Protein AF-A0A7S1XI25-F1 (afdb_monomer_lite)

Sequence (229 aa):
DGMVFTTNTRWSEVSSVEEVWALLEHAASARSRASTSMNERSSRSHLVLSVRVELAHRASGARSCGRLNLVDLAGSERVARSNASGERLKEAQHINKSLAALADVFAALLAKNAHVPYRNSKLTYLLQDSLGGDSKTLMIVNVSPSEADAAESVSSLMFASRVARVELGRASKRGGGAADTATAVELARTSRTLKEQAEELGVVKERLLKSERAAKAQREELDAALARA

Foldseek 3Di:
DPADDDPPDDDDDDDDPVVVVVVVVVVVVVVVVVDDPDDPCLLQDKDKDKDKDWDADPPPRDIDIDIDIDIDAHHQDDLVPPPDDDPRSVSRVLSNQVVVLVLQQLVCQLVVPPDRPLVSDPNSSNCVCCRQNLHDDDDDFDADPDPVRVVVRVVRVVSVVSNVSGDNDDRDPPDDDPVCPVVVVVVVVVVVVVVVVVVVVVVVVVVVVVVVVVVVVVVVVVVVVVVVD

Secondary structure (DSSP, 8-state):
------TTPPP---SSHHHHHHHHHHHHHHHHHT--SS---GGG--EEEEEEEEEE-TTT--EEEEEEEEEEPPP---GGGTT--THHHHHHHHHHHHHHHHHHHHHHHHTT-S---GGGSHHHHHTHHHHHSS-----------SGGGHHHHHHHHHHHHHHTT----PPP----STTHHHHHHHHHHHHHHHHHHHHHHHHHHHHHHHHHHHHHHHHHHHHHHHTT-

Radius of gyration: 23.01 Å; chains: 1; bounding box: 54×72×54 Å

Structure (mmCIF, N/CA/C/O backbone):
data_AF-A0A7S1XI25-F1
#
_entry.id   AF-A0A7S1XI25-F1
#
loop_
_atom_site.group_PDB
_atom_site.id
_atom_site.type_symbol
_atom_site.label_atom_id
_atom_site.label_alt_id
_atom_site.label_comp_id
_atom_site.label_asym_id
_atom_site.label_entity_id
_atom_site.label_seq_id
_atom_site.pdbx_PDB_ins_code
_atom_site.Cartn_x
_atom_site.Cartn_y
_atom_site.Cartn_z
_atom_site.occupancy
_atom_site.B_iso_or_equiv
_atom_site.auth_seq_id
_atom_site.auth_comp_id
_atom_site.auth_asym_id
_atom_site.auth_atom_id
_atom_site.pdbx_PDB_model_num
ATOM 1 N N . ASP A 1 1 ? -4.782 -10.668 16.985 1.00 50.69 1 ASP A N 1
ATOM 2 C CA . ASP A 1 1 ? -5.586 -9.808 16.083 1.00 50.69 1 ASP A CA 1
ATOM 3 C C . ASP A 1 1 ? -5.439 -10.194 14.603 1.00 50.69 1 ASP A C 1
ATOM 5 O O . ASP A 1 1 ? -6.256 -9.739 13.812 1.00 50.69 1 ASP A O 1
ATOM 9 N N . GLY A 1 2 ? -4.477 -11.057 14.238 1.00 54.97 2 GLY A N 1
ATOM 10 C CA . GLY A 1 2 ? -4.308 -11.561 12.868 1.00 54.97 2 GLY A CA 1
ATOM 11 C C . GLY A 1 2 ? -3.570 -10.591 11.945 1.00 54.97 2 GLY A C 1
ATOM 12 O O . GLY A 1 2 ? -3.471 -10.867 10.758 1.00 54.97 2 GLY A O 1
ATOM 13 N N . MET A 1 3 ? -3.065 -9.476 12.486 1.00 65.62 3 MET A N 1
ATOM 14 C CA . MET A 1 3 ? -2.353 -8.473 11.704 1.00 65.62 3 MET A CA 1
ATOM 15 C C . MET A 1 3 ? -0.919 -8.915 11.408 1.00 65.62 3 MET A C 1
ATOM 17 O O . MET A 1 3 ? -0.236 -9.470 12.272 1.00 65.62 3 MET A O 1
ATOM 21 N N . VAL A 1 4 ? -0.448 -8.642 10.194 1.00 69.38 4 VAL A N 1
ATOM 22 C CA . VAL A 1 4 ? 0.937 -8.898 9.799 1.00 69.38 4 VAL A CA 1
ATOM 23 C C . VAL A 1 4 ? 1.860 -7.871 10.449 1.00 69.38 4 VAL A C 1
ATOM 25 O O . VAL A 1 4 ? 1.716 -6.663 10.255 1.00 69.38 4 VAL A O 1
ATOM 28 N N . PHE A 1 5 ? 2.857 -8.371 11.177 1.00 68.62 5 PHE A N 1
ATOM 29 C CA . PHE A 1 5 ? 3.965 -7.587 11.709 1.00 68.62 5 PHE A CA 1
ATOM 30 C C . PHE A 1 5 ? 5.269 -8.040 11.056 1.00 68.62 5 PHE A C 1
ATOM 32 O O . PHE A 1 5 ? 5.507 -9.235 10.868 1.00 68.62 5 PHE A O 1
ATOM 39 N N . THR A 1 6 ? 6.137 -7.087 10.732 1.00 66.06 6 THR A N 1
ATOM 40 C CA . THR A 1 6 ? 7.531 -7.376 10.391 1.00 66.06 6 THR A CA 1
ATOM 41 C C . THR A 1 6 ? 8.385 -7.338 11.650 1.00 66.06 6 THR A C 1
ATOM 43 O O . THR A 1 6 ? 8.191 -6.496 12.528 1.00 66.06 6 THR A O 1
ATOM 46 N N . THR A 1 7 ? 9.345 -8.254 11.751 1.00 65.44 7 THR A N 1
ATOM 47 C CA . THR A 1 7 ? 10.338 -8.224 12.826 1.00 65.44 7 THR A CA 1
ATOM 48 C C . THR A 1 7 ? 11.132 -6.916 12.759 1.00 65.44 7 THR A C 1
ATOM 50 O O . THR A 1 7 ? 11.436 -6.422 11.673 1.00 65.44 7 THR A O 1
ATOM 53 N N . ASN A 1 8 ? 11.452 -6.347 13.924 1.00 66.50 8 ASN A N 1
ATOM 54 C CA . ASN A 1 8 ? 12.186 -5.083 14.090 1.00 66.50 8 ASN A CA 1
ATOM 55 C C . ASN A 1 8 ? 11.428 -3.794 13.710 1.00 66.50 8 ASN A C 1
ATOM 57 O O . ASN A 1 8 ? 12.046 -2.732 13.630 1.00 66.50 8 ASN A O 1
ATOM 61 N N . THR A 1 9 ? 10.104 -3.836 13.520 1.00 74.25 9 THR A N 1
ATOM 62 C CA . THR A 1 9 ? 9.300 -2.603 13.462 1.00 74.25 9 THR A CA 1
ATOM 63 C C . THR A 1 9 ? 9.225 -1.967 14.847 1.00 74.25 9 THR A C 1
ATOM 65 O O . THR A 1 9 ? 8.762 -2.593 15.800 1.00 74.25 9 THR A O 1
ATOM 68 N N . ARG A 1 10 ? 9.652 -0.707 14.959 1.00 78.81 10 ARG A N 1
ATOM 69 C CA . ARG A 1 10 ? 9.505 0.084 16.183 1.00 78.81 10 ARG A CA 1
ATOM 70 C C . ARG A 1 10 ? 8.123 0.732 16.205 1.00 78.81 10 ARG A C 1
ATOM 72 O O . ARG A 1 10 ? 7.791 1.487 15.298 1.00 78.81 10 ARG A O 1
ATOM 79 N N . TRP A 1 11 ? 7.353 0.449 17.248 1.00 85.56 11 TRP A N 1
ATOM 80 C CA . TRP A 1 11 ? 6.116 1.162 17.555 1.00 85.56 11 TRP A CA 1
ATOM 81 C C . TRP A 1 11 ? 6.402 2.187 18.647 1.00 85.56 11 TRP A C 1
ATOM 83 O O . TRP A 1 11 ? 7.067 1.867 19.632 1.00 85.56 11 TRP A O 1
ATOM 93 N N . SER A 1 12 ? 5.915 3.406 18.449 1.00 88.62 12 SER A N 1
ATOM 94 C CA . SER A 1 12 ? 5.976 4.478 19.438 1.00 88.62 12 SER A CA 1
ATOM 95 C C . SER A 1 12 ? 4.548 4.860 19.790 1.00 88.62 12 SER A C 1
ATOM 97 O O . SER A 1 12 ? 3.748 5.128 18.894 1.00 88.62 12 SER A O 1
ATOM 99 N N . GLU A 1 13 ? 4.230 4.846 21.080 1.00 91.69 13 GLU A N 1
ATOM 100 C CA . GLU A 1 13 ? 2.993 5.445 21.566 1.00 91.69 13 GLU A CA 1
ATOM 101 C C . GLU A 1 13 ? 3.094 6.963 21.413 1.00 91.69 13 GLU A C 1
ATOM 103 O O . GLU A 1 13 ? 4.166 7.538 21.614 1.00 91.69 13 GLU A O 1
ATOM 108 N N . VAL A 1 14 ? 1.995 7.581 20.992 1.00 90.00 14 VAL A N 1
ATOM 109 C CA . VAL A 1 14 ? 1.899 9.022 20.773 1.00 90.00 14 VAL A CA 1
ATOM 110 C C . VAL A 1 14 ? 0.621 9.541 21.407 1.00 90.00 14 VAL A C 1
ATOM 112 O O . VAL A 1 14 ? -0.425 8.894 21.338 1.00 90.00 14 VAL A O 1
ATOM 115 N N . SER A 1 15 ? 0.714 10.710 22.021 1.00 89.44 15 SER A N 1
ATOM 116 C CA . SER A 1 15 ? -0.363 11.357 22.767 1.00 89.44 15 SER A CA 1
ATOM 117 C C . SER A 1 15 ? -0.835 12.671 22.138 1.00 89.44 15 SER A C 1
ATOM 119 O O . SER A 1 15 ? -1.886 13.187 22.520 1.00 89.44 15 SER A O 1
ATOM 121 N N . SER A 1 16 ? -0.113 13.186 21.137 1.00 88.81 16 SER A N 1
ATOM 122 C CA . SER A 1 16 ? -0.459 14.423 20.435 1.00 88.81 16 SER A CA 1
ATOM 123 C C . SER A 1 16 ? -0.124 14.380 18.937 1.00 88.81 16 SER A C 1
ATOM 125 O O . SER A 1 16 ? 0.607 13.508 18.457 1.00 88.81 16 SER A O 1
ATOM 127 N N . VAL A 1 17 ? -0.673 15.335 18.178 1.00 85.75 17 VAL A N 1
ATOM 128 C CA . VAL A 1 17 ? -0.403 15.475 16.735 1.00 85.75 17 VAL A CA 1
ATOM 129 C C . VAL A 1 17 ? 1.051 15.881 16.491 1.00 85.75 17 VAL A C 1
ATOM 131 O O . VAL A 1 17 ? 1.667 15.438 15.524 1.00 85.75 17 VAL A O 1
ATOM 134 N N . GLU A 1 18 ? 1.624 16.673 17.389 1.00 90.81 18 GLU A N 1
ATOM 135 C CA . GLU A 1 18 ? 3.009 17.134 17.336 1.00 90.81 18 GLU A CA 1
ATOM 136 C C . GLU A 1 18 ? 3.987 15.961 17.466 1.00 90.81 18 GLU A C 1
ATOM 138 O O . GLU A 1 18 ? 4.970 15.904 16.732 1.00 90.81 18 GLU A O 1
ATOM 143 N N . GLU A 1 19 ? 3.698 14.981 18.329 1.00 88.69 19 GLU A N 1
ATOM 144 C CA . GLU A 1 19 ? 4.509 13.762 18.448 1.00 88.69 19 GLU A CA 1
ATOM 145 C C . GLU A 1 19 ? 4.452 12.908 17.174 1.00 88.69 19 GLU A C 1
ATOM 147 O O . GLU A 1 19 ? 5.478 12.394 16.720 1.00 88.69 19 GLU A O 1
ATOM 152 N N . VAL A 1 20 ? 3.275 12.805 16.541 1.00 85.75 20 VAL A N 1
ATOM 153 C CA . VAL A 1 20 ? 3.135 12.158 15.224 1.00 85.75 20 VAL A CA 1
ATOM 154 C C . VAL A 1 20 ? 3.979 12.888 14.179 1.00 85.75 20 VAL A C 1
ATOM 156 O O . VAL A 1 20 ? 4.689 12.245 13.402 1.00 85.75 20 VAL A O 1
ATOM 159 N N . TRP A 1 21 ? 3.930 14.221 14.168 1.00 86.62 21 TRP A N 1
ATOM 160 C CA . TRP A 1 21 ? 4.677 15.041 13.219 1.00 86.62 21 TRP A CA 1
ATOM 161 C C . TRP A 1 21 ? 6.192 14.930 13.422 1.00 86.62 21 TRP A C 1
ATOM 163 O O . TRP A 1 21 ? 6.934 14.739 12.460 1.00 86.62 21 TRP A O 1
ATOM 173 N N . ALA A 1 22 ? 6.654 14.919 14.671 1.00 87.12 22 ALA A N 1
ATOM 174 C CA . ALA A 1 22 ? 8.059 14.715 15.004 1.00 87.12 22 ALA A CA 1
ATOM 175 C C . ALA A 1 22 ? 8.568 13.334 14.548 1.00 87.12 22 ALA A C 1
ATOM 177 O O . ALA A 1 22 ? 9.678 13.219 14.024 1.00 87.12 22 ALA A O 1
ATOM 178 N N . LEU A 1 23 ? 7.757 12.277 14.692 1.00 85.12 23 LEU A N 1
ATOM 179 C CA . LEU A 1 23 ? 8.101 10.943 14.184 1.00 85.12 23 LEU A CA 1
ATOM 180 C C . LEU A 1 23 ? 8.154 10.904 12.653 1.00 85.12 23 LEU A C 1
ATOM 182 O O . LEU A 1 23 ? 9.050 10.271 12.090 1.00 85.12 23 LEU A O 1
ATOM 186 N N . LEU A 1 24 ? 7.227 11.591 11.981 1.00 82.69 24 LEU A N 1
ATOM 187 C CA . LEU A 1 24 ? 7.216 11.743 10.526 1.00 82.69 24 LEU A CA 1
ATOM 188 C C . LEU A 1 24 ? 8.468 12.465 10.018 1.00 82.69 24 LEU A C 1
ATOM 190 O O . LEU A 1 24 ? 9.128 11.973 9.103 1.00 82.69 24 LEU A O 1
ATOM 194 N N . GLU A 1 25 ? 8.830 13.590 10.631 1.00 83.31 25 GLU A N 1
ATOM 195 C CA . GLU A 1 25 ? 10.038 14.347 10.290 1.00 83.31 25 GLU A CA 1
ATOM 196 C C . GLU A 1 25 ? 11.306 13.537 10.561 1.00 83.31 25 GLU A C 1
ATOM 198 O O . GLU A 1 25 ? 12.221 13.513 9.734 1.00 83.31 25 GLU A O 1
ATOM 203 N N . HIS A 1 26 ? 11.352 12.800 11.674 1.00 82.38 26 HIS A N 1
ATOM 204 C CA . HIS A 1 26 ? 12.457 11.895 11.967 1.00 82.38 26 HIS A CA 1
ATOM 205 C C . HIS A 1 26 ? 12.580 10.792 10.907 1.00 82.38 26 HIS A C 1
ATOM 207 O O . HIS A 1 26 ? 13.682 10.526 10.422 1.00 82.38 26 HIS A O 1
ATOM 213 N N . ALA A 1 27 ? 11.464 10.177 10.501 1.00 76.56 27 ALA A N 1
ATOM 214 C CA . ALA A 1 27 ? 11.439 9.163 9.448 1.00 76.56 27 ALA A CA 1
ATOM 215 C C . ALA A 1 27 ? 11.880 9.736 8.090 1.00 76.56 27 ALA A C 1
ATOM 217 O O . ALA A 1 27 ? 12.682 9.116 7.386 1.00 76.56 27 ALA A O 1
ATOM 218 N N . ALA A 1 28 ? 11.425 10.943 7.743 1.00 74.06 28 ALA A N 1
ATOM 219 C CA . ALA A 1 28 ? 11.837 11.648 6.533 1.00 74.06 28 ALA A CA 1
ATOM 220 C C . ALA A 1 28 ? 13.336 12.003 6.555 1.00 74.06 28 ALA A C 1
ATOM 222 O O . ALA A 1 28 ? 14.045 11.791 5.569 1.00 74.06 28 ALA A O 1
ATOM 223 N N . SER A 1 29 ? 13.854 12.469 7.695 1.00 73.75 29 SER A N 1
ATOM 224 C CA . SER A 1 29 ? 15.278 12.772 7.876 1.00 73.75 29 SER A CA 1
ATOM 225 C C . SER A 1 29 ? 16.144 11.512 7.813 1.00 73.75 29 SER A C 1
ATOM 227 O O . SER A 1 29 ? 17.187 11.515 7.162 1.00 73.75 29 SER A O 1
ATOM 229 N N . ALA A 1 30 ? 15.704 10.403 8.411 1.00 70.62 30 ALA A N 1
ATOM 230 C CA . ALA A 1 30 ? 16.385 9.114 8.308 1.00 70.62 30 ALA A CA 1
ATOM 231 C C . ALA A 1 30 ? 16.427 8.608 6.854 1.00 70.62 30 ALA A C 1
ATOM 233 O O . ALA A 1 30 ? 17.477 8.145 6.400 1.00 70.62 30 ALA A O 1
ATOM 234 N N . ARG A 1 31 ? 15.331 8.784 6.096 1.00 67.81 31 ARG A N 1
ATOM 235 C CA . ARG A 1 31 ? 15.290 8.531 4.643 1.00 67.81 31 ARG A CA 1
ATOM 236 C C . ARG A 1 31 ? 16.314 9.400 3.898 1.00 67.81 31 ARG A C 1
ATOM 238 O O . ARG A 1 31 ? 16.995 8.889 3.014 1.00 67.81 31 ARG A O 1
ATOM 245 N N . SER A 1 32 ? 16.478 10.668 4.292 1.00 56.53 32 SER A N 1
ATOM 246 C CA . SER A 1 32 ? 17.429 11.621 3.690 1.00 56.53 32 SER A CA 1
ATOM 247 C C . SER A 1 32 ? 18.900 11.413 4.097 1.00 56.53 32 SER A C 1
ATOM 249 O O . SER A 1 32 ? 19.795 11.684 3.303 1.00 56.53 32 SER A O 1
ATOM 251 N N . ARG A 1 33 ? 19.210 10.940 5.310 1.00 52.34 33 ARG A N 1
ATOM 252 C CA . ARG A 1 33 ? 20.603 10.710 5.757 1.00 52.34 33 ARG A CA 1
ATOM 253 C C . ARG A 1 33 ? 21.212 9.440 5.168 1.00 52.34 33 ARG A C 1
ATOM 255 O O . ARG A 1 33 ? 22.421 9.378 4.971 1.00 52.34 33 ARG A O 1
ATOM 262 N N . ALA A 1 34 ? 20.384 8.451 4.834 1.00 50.84 34 ALA A N 1
ATOM 263 C CA . ALA A 1 34 ? 20.806 7.272 4.075 1.00 50.84 34 ALA A CA 1
ATOM 264 C C . ALA A 1 34 ? 21.117 7.579 2.589 1.00 50.84 34 ALA A C 1
ATOM 266 O O . ALA A 1 34 ? 21.605 6.704 1.865 1.00 50.84 34 ALA A O 1
ATOM 267 N N . SER A 1 35 ? 20.832 8.801 2.122 1.00 47.84 35 SER A N 1
ATOM 268 C CA . SER A 1 35 ? 21.229 9.313 0.810 1.00 47.84 35 SER A CA 1
ATOM 269 C C . SER A 1 35 ? 22.392 10.296 0.955 1.00 47.84 35 SER A C 1
ATOM 271 O O . SER A 1 35 ? 22.192 11.503 1.032 1.00 47.84 35 SER A O 1
ATOM 273 N N . THR A 1 36 ? 23.627 9.798 1.003 1.00 37.12 36 THR A N 1
ATOM 274 C CA . THR A 1 36 ? 24.819 10.641 0.839 1.00 37.12 36 THR A CA 1
ATOM 275 C C . THR A 1 36 ? 25.199 10.756 -0.640 1.00 37.12 36 THR A C 1
ATOM 277 O O . THR A 1 36 ? 25.189 9.767 -1.367 1.00 37.12 36 THR A O 1
ATOM 280 N N . SER A 1 37 ? 25.514 11.992 -1.051 1.00 38.34 37 SER A N 1
ATOM 281 C CA . SER A 1 37 ? 26.120 12.443 -2.317 1.00 38.34 37 SER A CA 1
ATOM 282 C C . SER A 1 37 ? 25.568 11.839 -3.628 1.00 38.34 37 SER A C 1
ATOM 284 O O . SER A 1 37 ? 25.906 10.728 -4.028 1.00 38.34 37 SER A O 1
ATOM 286 N N . MET A 1 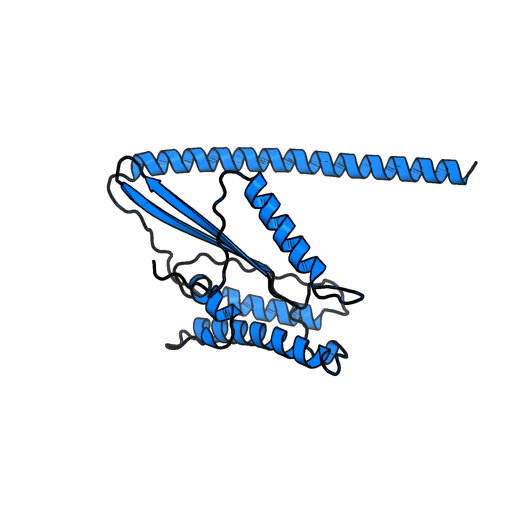38 ? 24.778 12.646 -4.353 1.00 38.09 38 MET A N 1
ATOM 287 C CA . MET A 1 38 ? 24.421 12.500 -5.782 1.00 38.09 38 MET A CA 1
ATOM 288 C C . MET A 1 38 ? 23.375 11.456 -6.240 1.00 38.09 38 MET A C 1
ATOM 290 O O . MET A 1 38 ? 23.237 11.274 -7.447 1.00 38.09 38 MET A O 1
ATOM 294 N N . ASN A 1 39 ? 22.571 10.815 -5.382 1.00 45.38 39 ASN A N 1
ATOM 295 C CA . ASN A 1 39 ? 21.532 9.888 -5.873 1.00 45.38 39 ASN A CA 1
ATOM 296 C C . ASN A 1 39 ? 20.102 10.289 -5.483 1.00 45.38 39 ASN A C 1
ATOM 298 O O . ASN A 1 39 ? 19.739 10.325 -4.309 1.00 45.38 39 ASN A O 1
ATOM 302 N N . GLU A 1 40 ? 19.282 10.473 -6.515 1.00 53.56 40 GLU A N 1
ATOM 303 C CA . GLU A 1 40 ? 17.818 10.426 -6.549 1.00 53.56 40 GLU A CA 1
ATOM 304 C C . GLU A 1 40 ? 17.327 9.056 -6.026 1.00 53.56 40 GLU A C 1
ATOM 306 O O . GLU A 1 40 ? 17.031 8.134 -6.782 1.00 53.56 40 GLU A O 1
ATOM 311 N N . ARG A 1 41 ? 17.382 8.859 -4.699 1.00 53.69 41 ARG A N 1
ATOM 312 C CA . ARG A 1 41 ? 17.057 7.590 -4.014 1.00 53.69 41 ARG A CA 1
ATOM 313 C C . ARG A 1 41 ? 15.618 7.541 -3.490 1.00 53.69 41 ARG A C 1
ATOM 315 O O . ARG A 1 41 ? 15.144 6.473 -3.104 1.00 53.69 41 ARG A O 1
ATOM 322 N N . SER A 1 42 ? 14.898 8.666 -3.500 1.00 56.09 42 SER A N 1
ATOM 323 C CA . SER A 1 42 ? 13.461 8.703 -3.189 1.00 56.09 42 SER A CA 1
ATOM 324 C C . SER A 1 42 ? 12.663 7.798 -4.130 1.00 56.09 42 SER A C 1
ATOM 326 O O . SER A 1 42 ? 11.778 7.096 -3.653 1.00 56.09 42 SER A O 1
ATOM 328 N N . SER A 1 43 ? 13.064 7.707 -5.404 1.00 62.25 43 SER A N 1
ATOM 329 C CA . SER A 1 43 ? 12.522 6.775 -6.404 1.00 62.25 43 SER A CA 1
ATOM 330 C C . SER A 1 43 ? 12.951 5.318 -6.198 1.00 62.25 43 SER A C 1
ATOM 332 O O . SER A 1 43 ? 12.502 4.441 -6.924 1.00 62.25 43 SER A O 1
ATOM 334 N N . ARG A 1 44 ? 13.810 5.020 -5.213 1.00 69.44 44 ARG A N 1
ATOM 335 C CA . ARG A 1 44 ? 14.493 3.721 -5.072 1.00 69.44 44 ARG A CA 1
ATOM 336 C C . ARG A 1 44 ? 14.254 2.998 -3.751 1.00 69.44 44 ARG A C 1
ATOM 338 O O . ARG A 1 44 ? 14.891 1.987 -3.465 1.00 69.44 44 ARG A O 1
ATOM 345 N N . SER A 1 45 ? 13.339 3.486 -2.923 1.00 77.00 45 SER A N 1
ATOM 346 C CA . SER A 1 45 ? 12.892 2.769 -1.727 1.00 77.00 45 SER A CA 1
ATOM 347 C C . SER A 1 45 ? 11.411 3.008 -1.474 1.00 77.00 45 SER A C 1
ATOM 349 O O . SER A 1 45 ? 10.904 4.094 -1.740 1.00 77.00 45 SER A O 1
ATOM 351 N N . HIS A 1 46 ? 10.731 1.982 -0.958 1.00 84.56 46 HIS A N 1
ATOM 352 C CA . H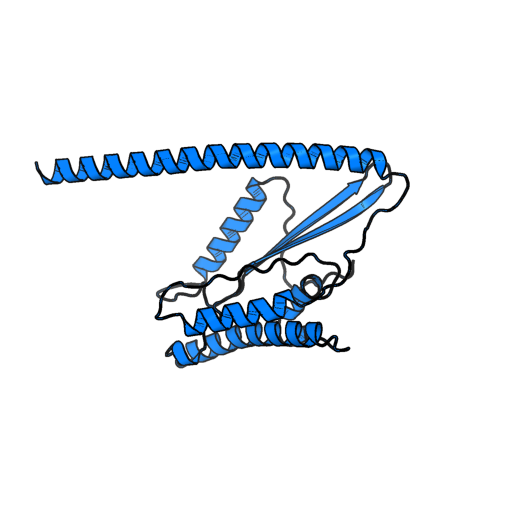IS A 1 46 ? 9.350 2.094 -0.489 1.00 84.56 46 HIS A CA 1
ATOM 353 C C . HIS A 1 46 ? 9.349 2.582 0.955 1.00 84.56 46 HIS A C 1
ATOM 355 O O . HIS A 1 46 ? 10.133 2.089 1.770 1.00 84.56 46 HIS A O 1
ATOM 361 N N . LEU A 1 47 ? 8.441 3.490 1.287 1.00 83.88 47 LEU A N 1
ATOM 362 C CA . LEU A 1 47 ? 8.185 3.929 2.652 1.00 83.88 47 LEU A CA 1
ATOM 363 C C . LEU A 1 47 ? 6.803 3.438 3.081 1.00 83.88 47 LEU A C 1
ATOM 365 O O . LEU A 1 47 ? 5.813 3.654 2.388 1.00 83.88 47 LEU A O 1
ATOM 369 N N . VAL A 1 48 ? 6.740 2.792 4.244 1.00 86.19 48 VAL A N 1
ATOM 370 C CA . VAL A 1 48 ? 5.482 2.389 4.877 1.00 86.19 48 VAL A CA 1
ATOM 371 C C . VAL A 1 48 ? 5.417 3.024 6.255 1.00 86.19 48 VAL A C 1
ATOM 373 O O . VAL A 1 48 ? 6.233 2.718 7.122 1.00 86.19 48 VAL A O 1
ATOM 376 N N . LEU A 1 49 ? 4.435 3.897 6.448 1.00 84.69 49 LEU A N 1
ATOM 377 C CA . LEU A 1 49 ? 4.064 4.442 7.744 1.00 84.69 49 LEU A CA 1
ATOM 378 C C . LEU A 1 49 ? 2.761 3.786 8.197 1.00 84.69 49 LEU A C 1
ATOM 380 O O . LEU A 1 49 ? 1.775 3.784 7.462 1.00 84.69 49 LEU A O 1
ATOM 384 N N . SER A 1 50 ? 2.739 3.275 9.423 1.00 87.31 50 SER A N 1
ATOM 385 C CA . SER A 1 50 ? 1.545 2.677 10.014 1.00 87.31 50 SER A CA 1
ATOM 386 C C . SER A 1 50 ? 1.132 3.440 11.265 1.00 87.31 50 SER A C 1
ATOM 388 O O . SER A 1 50 ? 1.922 3.586 12.192 1.00 87.31 50 SER A O 1
ATOM 390 N N . VAL A 1 51 ? -0.126 3.871 11.308 1.00 86.56 51 VAL A N 1
ATOM 391 C CA . VAL A 1 51 ? -0.761 4.455 12.493 1.00 86.56 51 VAL A CA 1
ATOM 392 C C . VAL A 1 51 ? -1.797 3.463 13.003 1.00 86.56 51 VAL A C 1
ATOM 394 O O . VAL A 1 51 ? -2.711 3.077 12.272 1.00 86.56 51 VAL A O 1
ATOM 397 N N . ARG A 1 52 ? -1.644 3.022 14.252 1.00 88.19 52 ARG A N 1
ATOM 398 C CA . ARG A 1 52 ? -2.579 2.117 14.928 1.00 88.19 52 ARG A CA 1
ATOM 399 C C . ARG A 1 52 ? -3.361 2.914 15.961 1.00 88.19 52 ARG A C 1
ATOM 401 O O . ARG A 1 52 ? -2.762 3.604 16.775 1.00 88.19 52 ARG A O 1
ATOM 408 N N . VAL A 1 53 ? -4.683 2.799 15.922 1.00 87.69 53 VAL A N 1
ATOM 409 C CA . VAL A 1 53 ? -5.582 3.452 16.877 1.00 87.69 53 VAL A CA 1
ATOM 410 C C . VAL A 1 53 ? -6.333 2.372 17.632 1.00 87.69 53 VAL A C 1
ATOM 412 O O . VAL A 1 53 ? -7.072 1.589 17.031 1.00 87.69 53 VAL A O 1
ATOM 415 N N . GLU A 1 54 ? -6.144 2.336 18.945 1.00 88.00 54 GLU A N 1
ATOM 416 C CA . GLU A 1 54 ? -6.890 1.468 19.847 1.00 88.00 54 GLU A CA 1
ATOM 417 C C . GLU A 1 54 ? -7.912 2.292 20.620 1.00 88.00 54 GLU A C 1
ATOM 419 O O . GLU A 1 54 ? -7.593 3.314 21.219 1.00 88.00 54 GLU A O 1
ATOM 424 N N . LEU A 1 55 ? -9.159 1.842 20.595 1.00 84.62 55 LEU A N 1
ATOM 425 C CA . LEU A 1 55 ? -10.275 2.476 21.276 1.00 84.62 55 LEU A CA 1
ATOM 426 C C . LEU A 1 55 ? -10.860 1.475 22.263 1.00 84.62 55 LEU A C 1
ATOM 428 O O . LEU A 1 55 ? -11.095 0.313 21.922 1.00 84.62 55 LEU A O 1
ATOM 432 N N . ALA A 1 56 ? -11.129 1.945 23.474 1.00 87.12 56 ALA A N 1
ATOM 433 C CA . ALA A 1 56 ? -11.832 1.193 24.498 1.00 87.12 56 ALA A CA 1
ATOM 434 C C . ALA A 1 56 ? -13.084 1.968 24.912 1.00 87.12 56 ALA A C 1
ATOM 436 O O . ALA A 1 56 ? -13.002 3.071 25.454 1.00 87.12 56 ALA A O 1
ATOM 437 N N . HIS A 1 57 ? -14.252 1.386 24.663 1.00 85.56 57 HIS A N 1
ATOM 438 C CA . HIS A 1 57 ? -15.518 1.937 25.110 1.00 85.56 57 HIS A CA 1
ATOM 439 C C . HIS A 1 57 ? -15.690 1.660 26.605 1.00 85.56 57 HIS A C 1
ATOM 441 O O . HIS A 1 57 ? -15.861 0.515 27.023 1.00 85.56 57 HIS A O 1
ATOM 447 N N . ARG A 1 58 ? -15.641 2.715 27.424 1.00 84.38 58 ARG A N 1
ATOM 448 C CA . ARG A 1 58 ? -15.599 2.593 28.891 1.00 84.38 58 ARG A CA 1
ATOM 449 C C . ARG A 1 58 ? -16.837 1.924 29.488 1.00 84.38 58 ARG A C 1
ATOM 451 O O . ARG A 1 58 ? -16.703 1.195 30.461 1.00 84.38 58 ARG A O 1
ATOM 458 N N . ALA A 1 59 ? -18.016 2.146 28.905 1.00 84.56 59 ALA A N 1
ATOM 459 C CA . ALA A 1 59 ? -19.269 1.629 29.453 1.00 84.56 59 ALA A CA 1
ATOM 460 C C . ALA A 1 59 ? -19.528 0.153 29.106 1.00 84.56 59 ALA A C 1
ATOM 462 O O . ALA A 1 59 ? -20.040 -0.586 29.937 1.00 84.56 59 ALA A O 1
ATOM 463 N N . SER A 1 60 ? -19.175 -0.289 27.893 1.00 86.69 60 SER A N 1
ATOM 464 C CA . SER A 1 60 ? -19.396 -1.684 27.465 1.00 86.69 60 SER A CA 1
ATOM 465 C C . SER A 1 60 ? -18.153 -2.566 27.580 1.00 86.69 60 SER A C 1
ATOM 467 O O . SER A 1 60 ? -18.238 -3.769 27.356 1.00 86.69 60 SER A O 1
ATOM 469 N N . GLY A 1 61 ? -16.982 -1.978 27.845 1.00 84.31 61 GLY A N 1
ATOM 470 C CA . GLY A 1 61 ? -15.693 -2.665 27.770 1.00 84.31 61 GLY A CA 1
ATOM 471 C C . GLY A 1 61 ? -15.283 -3.070 26.348 1.00 84.31 61 GLY A C 1
ATOM 472 O O . GLY A 1 61 ? -14.226 -3.678 26.174 1.00 84.31 61 GLY A O 1
ATOM 473 N N . ALA A 1 62 ? -16.087 -2.743 25.327 1.00 83.50 62 ALA A N 1
ATOM 474 C CA . ALA A 1 62 ? -15.799 -3.096 23.944 1.00 83.50 62 ALA A CA 1
ATOM 475 C C . ALA A 1 62 ? -14.508 -2.421 23.477 1.00 83.50 62 ALA A C 1
ATOM 477 O O . ALA A 1 62 ? -14.287 -1.234 23.718 1.00 83.50 62 ALA A O 1
ATOM 478 N N . ARG A 1 63 ? -13.659 -3.178 22.783 1.00 84.50 63 ARG A N 1
ATOM 479 C CA . ARG A 1 63 ? -12.418 -2.671 22.199 1.00 84.50 63 ARG A CA 1
ATOM 480 C C . ARG A 1 63 ? -12.510 -2.708 20.684 1.00 84.50 63 ARG A C 1
ATOM 482 O O . ARG A 1 63 ? -12.924 -3.716 20.114 1.00 84.50 63 ARG A O 1
ATOM 489 N N . SER A 1 64 ? -12.073 -1.641 20.032 1.00 84.62 64 SER A N 1
ATOM 490 C CA . SER A 1 64 ? -11.894 -1.603 18.582 1.00 84.62 64 SER A CA 1
ATOM 491 C C . SER A 1 64 ? -10.486 -1.138 18.252 1.00 84.62 64 SER A C 1
ATOM 493 O O . SER A 1 64 ? -9.963 -0.232 18.889 1.00 84.62 64 SER A O 1
ATOM 495 N N . CYS A 1 65 ? -9.879 -1.753 17.245 1.00 86.19 65 CYS A N 1
ATOM 496 C CA . CYS A 1 65 ? -8.563 -1.377 16.756 1.00 86.19 65 CYS A CA 1
ATOM 497 C C . CYS A 1 65 ? -8.668 -1.093 15.261 1.00 86.19 65 CYS A C 1
ATOM 499 O O . CYS A 1 65 ? -9.166 -1.932 14.510 1.00 86.19 65 CYS A O 1
ATOM 501 N N . GLY A 1 66 ? -8.189 0.075 14.846 1.00 86.12 66 GLY A N 1
ATOM 502 C CA . GLY A 1 66 ? -8.016 0.450 13.449 1.00 86.12 66 GLY A CA 1
ATOM 503 C C . GLY A 1 66 ? -6.537 0.595 13.115 1.00 86.12 66 GLY A C 1
ATOM 504 O O . GLY A 1 66 ? -5.725 0.924 13.981 1.00 86.12 66 GLY A O 1
ATOM 505 N N . ARG A 1 67 ? -6.179 0.358 11.853 1.00 87.38 67 ARG A N 1
ATOM 506 C CA . ARG A 1 67 ? -4.831 0.611 11.344 1.00 87.38 67 ARG A CA 1
ATOM 507 C C . ARG A 1 67 ? -4.914 1.351 10.018 1.00 87.38 67 ARG A C 1
ATOM 509 O O . ARG A 1 67 ? -5.574 0.888 9.095 1.00 87.38 67 ARG A O 1
ATOM 516 N N . LEU A 1 68 ? -4.232 2.486 9.941 1.00 88.81 68 LEU A N 1
ATOM 517 C CA . LEU A 1 68 ? -3.998 3.228 8.712 1.00 88.81 68 LEU A CA 1
ATOM 518 C C . LEU A 1 68 ? -2.573 2.940 8.248 1.00 88.81 68 LEU A C 1
ATOM 520 O O . LEU A 1 68 ? -1.629 3.115 9.015 1.00 88.81 68 LEU A O 1
ATOM 524 N N . ASN A 1 69 ? -2.420 2.515 6.997 1.00 89.56 69 ASN A N 1
ATOM 525 C CA . ASN A 1 69 ? -1.118 2.383 6.355 1.00 89.56 69 ASN A CA 1
ATOM 526 C C . ASN A 1 69 ? -1.010 3.447 5.259 1.00 89.56 69 ASN A C 1
ATOM 528 O O . ASN A 1 69 ? -1.837 3.469 4.349 1.00 89.56 69 ASN A O 1
ATOM 532 N N . LEU A 1 70 ? 0.001 4.307 5.344 1.00 88.75 70 LEU A N 1
ATOM 533 C CA . LEU A 1 70 ? 0.387 5.241 4.291 1.00 88.75 70 LEU A CA 1
ATOM 534 C C . LEU A 1 70 ? 1.636 4.684 3.615 1.00 88.75 70 LEU A C 1
ATOM 536 O O . LEU A 1 70 ? 2.664 4.482 4.263 1.00 88.75 70 LEU A O 1
ATOM 540 N N . VAL A 1 71 ? 1.517 4.382 2.326 1.00 90.06 71 VAL A N 1
ATOM 541 C CA . VAL A 1 71 ? 2.556 3.703 1.553 1.00 90.06 71 VAL A CA 1
ATOM 542 C C . VAL A 1 71 ? 2.977 4.606 0.404 1.00 90.06 71 VAL A C 1
ATOM 544 O O . VAL A 1 71 ? 2.163 4.911 -0.462 1.00 90.06 71 VAL A O 1
ATOM 547 N N . ASP A 1 72 ? 4.243 5.006 0.401 1.00 87.75 72 ASP A N 1
ATOM 548 C CA . ASP A 1 72 ? 4.893 5.703 -0.709 1.00 87.75 72 ASP A CA 1
ATOM 549 C C . ASP A 1 72 ? 5.774 4.690 -1.445 1.00 87.75 72 ASP A C 1
ATOM 551 O O . ASP A 1 72 ? 6.719 4.133 -0.873 1.00 87.75 72 ASP A O 1
ATOM 555 N N . LEU A 1 73 ? 5.389 4.372 -2.680 1.00 88.44 73 LEU A N 1
ATOM 556 C CA . LEU A 1 73 ? 6.056 3.358 -3.484 1.00 88.44 73 LEU A CA 1
ATOM 557 C C . LEU A 1 73 ? 7.228 3.970 -4.253 1.00 88.44 73 LEU A C 1
ATOM 559 O O . LEU A 1 73 ? 7.164 5.096 -4.736 1.00 88.44 73 LEU A O 1
ATOM 563 N N . ALA A 1 74 ? 8.288 3.184 -4.407 1.00 83.94 74 ALA A N 1
ATOM 564 C CA . ALA A 1 74 ? 9.389 3.494 -5.303 1.00 83.94 74 ALA A CA 1
ATOM 565 C C . ALA A 1 74 ? 8.906 3.644 -6.760 1.00 83.94 74 ALA A C 1
ATOM 567 O O . ALA A 1 74 ? 7.819 3.186 -7.126 1.00 83.94 74 ALA A O 1
ATOM 568 N N . GLY A 1 75 ? 9.753 4.254 -7.587 1.00 81.56 75 GLY A N 1
ATOM 569 C CA . GLY A 1 75 ? 9.495 4.488 -8.998 1.00 81.56 75 GLY A CA 1
ATOM 570 C C . GLY A 1 75 ? 9.176 3.199 -9.756 1.00 81.56 75 GLY A C 1
ATOM 571 O O . GLY A 1 75 ? 9.754 2.139 -9.501 1.00 81.56 75 GLY A O 1
ATOM 572 N N . SER A 1 76 ? 8.194 3.281 -10.655 1.00 80.06 76 SER A N 1
ATOM 573 C CA . SER A 1 76 ? 7.725 2.156 -11.470 1.00 80.06 76 SER A CA 1
ATOM 574 C C . SER A 1 76 ? 8.462 2.014 -12.799 1.00 80.06 76 SER A C 1
ATOM 576 O O . SER A 1 76 ? 8.139 1.120 -13.583 1.00 80.06 76 SER A O 1
ATOM 578 N N . GLU A 1 77 ? 9.419 2.898 -13.075 1.00 75.38 77 GLU A N 1
ATOM 579 C CA . GLU A 1 77 ? 10.139 2.939 -14.333 1.00 75.38 77 GLU A CA 1
ATOM 580 C C . GLU A 1 77 ? 10.926 1.655 -14.607 1.00 75.38 77 GLU A C 1
ATOM 582 O O . GLU A 1 77 ? 11.445 0.950 -13.728 1.00 75.38 77 GLU A O 1
ATOM 587 N N . ARG A 1 78 ? 11.047 1.333 -15.893 1.00 70.38 78 ARG A N 1
ATOM 588 C CA . ARG A 1 78 ? 11.792 0.149 -16.309 1.00 70.38 78 ARG A CA 1
ATOM 589 C C . ARG A 1 78 ? 13.290 0.380 -16.160 1.00 70.38 78 ARG A C 1
ATOM 591 O O . ARG A 1 78 ? 13.838 1.342 -16.691 1.00 70.38 78 ARG A O 1
ATOM 598 N N . VAL A 1 79 ? 13.977 -0.604 -15.576 1.00 67.69 79 VAL A N 1
ATOM 599 C CA . VAL A 1 79 ? 15.449 -0.646 -15.466 1.00 67.69 79 VAL A CA 1
ATOM 600 C C . VAL A 1 79 ? 16.148 -0.411 -16.815 1.00 67.69 79 VAL A C 1
ATOM 602 O O . VAL A 1 79 ? 17.204 0.205 -16.867 1.00 67.69 79 VAL A O 1
ATOM 605 N N . ALA A 1 80 ? 15.539 -0.840 -17.924 1.00 67.75 80 ALA A N 1
ATOM 606 C CA . ALA A 1 80 ? 16.079 -0.635 -19.268 1.00 67.75 80 ALA A CA 1
ATOM 607 C C . ALA A 1 80 ? 16.232 0.849 -19.668 1.00 67.75 80 ALA A C 1
ATOM 609 O O . ALA A 1 80 ? 17.059 1.151 -20.521 1.00 67.75 80 ALA A O 1
ATOM 610 N N . ARG A 1 81 ? 15.475 1.776 -19.059 1.00 68.06 81 ARG A N 1
ATOM 611 C CA . ARG A 1 81 ? 15.609 3.224 -19.299 1.00 68.06 81 ARG A CA 1
ATOM 612 C C . ARG A 1 81 ? 16.640 3.901 -18.396 1.00 68.06 81 ARG A C 1
ATOM 614 O O . ARG A 1 81 ? 17.058 5.010 -18.705 1.00 68.06 81 ARG A O 1
ATOM 621 N N . SER A 1 82 ? 17.047 3.277 -17.290 1.00 65.69 82 SER A N 1
ATOM 622 C CA . SER A 1 82 ? 17.817 3.969 -16.248 1.00 65.69 82 SER A CA 1
ATOM 623 C C . SER A 1 82 ? 19.324 4.042 -16.516 1.00 65.69 82 SER A C 1
ATOM 625 O O . SER A 1 82 ? 20.048 4.587 -15.682 1.00 65.69 82 SER A O 1
ATOM 627 N N . ASN A 1 83 ? 19.814 3.500 -17.647 1.00 67.44 83 ASN A N 1
ATOM 628 C CA . ASN A 1 83 ? 21.246 3.367 -17.982 1.00 67.44 83 ASN A CA 1
ATOM 629 C C . ASN A 1 83 ? 22.094 2.854 -16.794 1.00 67.44 83 ASN A C 1
ATOM 631 O O . ASN A 1 83 ? 23.286 3.145 -16.679 1.00 67.44 83 ASN A O 1
ATOM 635 N N . ALA A 1 84 ? 21.469 2.119 -15.868 1.00 68.12 84 ALA A N 1
ATOM 636 C CA . ALA A 1 84 ? 22.079 1.725 -14.612 1.00 68.12 84 ALA A CA 1
ATOM 637 C C . ALA A 1 84 ? 23.031 0.548 -14.835 1.00 68.12 84 ALA A C 1
ATOM 639 O O . ALA A 1 84 ? 22.678 -0.444 -15.471 1.00 68.12 84 ALA A O 1
ATOM 640 N N . SER A 1 85 ? 24.230 0.635 -14.263 1.00 71.31 85 SER A N 1
ATOM 641 C CA . SER A 1 85 ? 25.257 -0.407 -14.326 1.00 71.31 85 SER A CA 1
ATOM 642 C C . SER A 1 85 ? 25.771 -0.771 -12.927 1.00 71.31 85 SER A C 1
ATOM 644 O O . SER A 1 85 ? 25.589 -0.026 -11.958 1.00 71.31 85 SER A O 1
ATOM 646 N N . GLY A 1 86 ? 26.380 -1.955 -12.800 1.00 80.44 86 GLY A N 1
ATOM 647 C CA . GLY A 1 86 ? 26.975 -2.432 -11.547 1.00 80.44 86 GLY A CA 1
ATOM 648 C C . GLY A 1 86 ? 25.970 -2.538 -10.392 1.00 80.44 86 GLY A C 1
ATOM 649 O O . GLY A 1 86 ? 24.875 -3.076 -10.546 1.00 80.44 86 GLY A O 1
ATOM 650 N N . GLU A 1 87 ? 26.329 -2.011 -9.222 1.00 72.31 87 GLU A N 1
ATOM 651 C CA . GLU A 1 87 ? 25.482 -2.042 -8.017 1.00 72.31 87 GLU A CA 1
ATOM 652 C C . GLU A 1 87 ? 24.156 -1.281 -8.190 1.00 72.31 87 GLU A C 1
ATOM 654 O O . GLU A 1 87 ? 23.128 -1.696 -7.653 1.00 72.31 87 GLU A O 1
ATOM 659 N N . ARG A 1 88 ? 24.130 -0.227 -9.020 1.00 67.56 88 ARG A N 1
ATOM 660 C CA . ARG A 1 88 ? 22.894 0.515 -9.327 1.00 67.56 88 ARG A CA 1
ATOM 661 C C . ARG A 1 88 ? 21.887 -0.341 -10.098 1.00 67.56 88 ARG A C 1
ATOM 663 O O . ARG A 1 88 ? 20.685 -0.194 -9.896 1.00 67.56 88 ARG A O 1
ATOM 670 N N . LEU A 1 89 ? 22.365 -1.249 -10.953 1.00 74.62 89 LEU A N 1
ATOM 671 C CA . LEU A 1 89 ? 21.506 -2.180 -11.687 1.00 74.62 89 LEU A CA 1
ATOM 672 C C . LEU A 1 89 ? 20.856 -3.197 -10.741 1.00 74.62 89 LEU A C 1
ATOM 674 O O . LEU A 1 89 ? 19.654 -3.442 -10.832 1.00 74.62 89 LEU A O 1
ATOM 678 N N . LYS A 1 90 ? 21.635 -3.752 -9.802 1.00 75.88 90 LYS A N 1
ATOM 679 C CA . LYS A 1 90 ? 21.124 -4.684 -8.785 1.00 75.88 90 LYS A CA 1
ATOM 680 C C . LYS A 1 90 ? 20.074 -4.021 -7.893 1.00 75.88 90 LYS A C 1
ATOM 682 O O . LYS A 1 90 ? 19.030 -4.614 -7.634 1.00 75.88 90 LYS A O 1
ATOM 687 N N . GLU A 1 91 ? 20.314 -2.780 -7.464 1.00 69.62 91 GLU A N 1
ATOM 688 C CA . GLU A 1 91 ? 19.343 -2.002 -6.683 1.00 69.62 91 GLU A CA 1
ATOM 689 C C . GLU A 1 91 ? 18.030 -1.807 -7.463 1.00 69.62 91 GLU A C 1
ATOM 691 O O . GLU A 1 91 ? 16.963 -2.166 -6.962 1.00 69.62 91 GLU A O 1
ATOM 696 N N . ALA A 1 92 ? 18.105 -1.340 -8.716 1.00 73.06 92 ALA A N 1
ATOM 697 C CA . ALA A 1 92 ? 16.941 -1.155 -9.590 1.00 73.06 92 ALA A CA 1
ATOM 698 C C . ALA A 1 92 ? 16.146 -2.459 -9.807 1.00 73.06 92 ALA A C 1
ATOM 700 O O . ALA A 1 92 ? 14.915 -2.464 -9.773 1.00 73.06 92 ALA A O 1
ATOM 701 N N . GLN A 1 93 ? 16.835 -3.593 -9.961 1.00 77.50 93 GLN A N 1
ATOM 702 C CA . GLN A 1 93 ? 16.192 -4.906 -10.058 1.00 77.50 93 GLN A CA 1
ATOM 703 C C . GLN A 1 93 ? 15.456 -5.295 -8.770 1.00 77.50 93 GLN A C 1
ATOM 705 O O . GLN A 1 93 ? 14.354 -5.840 -8.837 1.00 77.50 93 GLN A O 1
ATOM 710 N N . HIS A 1 94 ? 16.025 -5.013 -7.595 1.00 78.12 94 HIS A N 1
ATOM 711 C CA . HIS A 1 94 ? 15.366 -5.297 -6.318 1.00 78.12 94 HIS A CA 1
ATOM 712 C C . HIS A 1 94 ? 14.096 -4.463 -6.110 1.00 78.12 94 HIS A C 1
ATOM 714 O O . HIS A 1 94 ? 13.091 -4.997 -5.633 1.00 78.12 94 HIS A O 1
ATOM 720 N N . ILE A 1 95 ? 14.116 -3.190 -6.508 1.00 76.50 95 ILE A N 1
ATOM 721 C CA . ILE A 1 95 ? 12.938 -2.312 -6.478 1.00 76.50 95 ILE A CA 1
ATOM 722 C C . ILE A 1 95 ? 11.852 -2.869 -7.395 1.00 76.50 95 ILE A C 1
ATOM 724 O O . ILE A 1 95 ? 10.743 -3.166 -6.938 1.00 76.50 95 ILE A O 1
ATOM 728 N N . ASN A 1 96 ? 12.194 -3.140 -8.653 1.00 80.75 96 ASN A N 1
ATOM 729 C CA . ASN A 1 96 ? 11.223 -3.626 -9.628 1.00 80.75 96 ASN A CA 1
ATOM 730 C C . ASN A 1 96 ? 10.700 -5.020 -9.275 1.00 80.75 96 ASN A C 1
ATOM 732 O O . ASN A 1 96 ? 9.540 -5.311 -9.545 1.00 80.75 96 ASN A O 1
ATOM 736 N N . LYS A 1 97 ? 11.483 -5.853 -8.577 1.00 86.62 97 LYS A N 1
ATOM 737 C CA . LYS A 1 97 ? 11.002 -7.132 -8.037 1.00 86.62 97 LYS A CA 1
ATOM 738 C C . LYS A 1 97 ? 9.826 -6.947 -7.076 1.00 86.62 97 LYS A C 1
ATOM 740 O O . LYS A 1 97 ? 8.868 -7.711 -7.134 1.00 86.62 97 LYS A O 1
ATOM 745 N N . SER A 1 98 ? 9.884 -5.956 -6.187 1.00 89.00 98 SER A N 1
ATOM 746 C CA . SER A 1 98 ? 8.791 -5.705 -5.237 1.00 89.00 98 SER A CA 1
ATOM 747 C C . SER A 1 98 ? 7.528 -5.143 -5.901 1.00 89.00 98 SER A C 1
ATOM 749 O O . SER A 1 98 ? 6.429 -5.554 -5.534 1.00 89.00 98 SER A O 1
ATOM 751 N N . LEU A 1 99 ? 7.669 -4.288 -6.921 1.00 89.12 99 LEU A N 1
ATOM 752 C CA . LEU A 1 99 ? 6.535 -3.793 -7.712 1.00 89.12 99 LEU A CA 1
ATOM 753 C C . LEU A 1 99 ? 5.943 -4.875 -8.629 1.00 89.12 99 LEU A C 1
ATOM 755 O O . LEU A 1 99 ? 4.725 -4.967 -8.759 1.00 89.12 99 LEU A O 1
ATOM 759 N N . ALA A 1 100 ? 6.778 -5.742 -9.207 1.00 90.00 100 ALA A N 1
ATOM 760 C CA . ALA A 1 100 ? 6.324 -6.903 -9.969 1.00 90.00 100 ALA A CA 1
ATOM 761 C C . ALA A 1 100 ? 5.539 -7.878 -9.079 1.00 90.00 100 ALA A C 1
ATOM 763 O O . ALA A 1 100 ? 4.429 -8.262 -9.429 1.00 90.00 100 ALA A O 1
ATOM 764 N N . ALA A 1 101 ? 6.046 -8.183 -7.879 1.00 93.81 101 ALA A N 1
ATOM 765 C CA . ALA A 1 101 ? 5.318 -9.000 -6.909 1.00 93.81 101 ALA A CA 1
ATOM 766 C C . ALA A 1 101 ? 3.969 -8.370 -6.515 1.00 93.81 101 ALA A C 1
ATOM 768 O O . ALA A 1 101 ? 2.983 -9.083 -6.341 1.00 93.81 101 ALA A O 1
ATOM 769 N N . LEU A 1 102 ? 3.905 -7.038 -6.387 1.00 93.56 102 LEU A N 1
ATOM 770 C CA . LEU A 1 102 ? 2.650 -6.325 -6.136 1.00 93.56 102 LEU A CA 1
ATOM 771 C C . LEU A 1 102 ? 1.661 -6.507 -7.297 1.00 93.56 102 LEU A C 1
ATOM 773 O O . LEU A 1 102 ? 0.477 -6.752 -7.063 1.00 93.56 102 LEU A O 1
ATOM 777 N N . ALA A 1 103 ? 2.143 -6.449 -8.539 1.00 92.62 103 ALA A N 1
ATOM 778 C CA . ALA A 1 103 ? 1.321 -6.720 -9.710 1.00 92.62 103 ALA A CA 1
ATOM 779 C C . ALA A 1 103 ? 0.823 -8.172 -9.762 1.00 92.62 103 ALA A C 1
ATOM 781 O O . ALA A 1 103 ? -0.355 -8.388 -10.051 1.00 92.62 103 ALA A O 1
ATOM 782 N N . ASP A 1 104 ? 1.668 -9.144 -9.410 1.00 94.81 104 ASP A N 1
ATOM 783 C CA . ASP A 1 104 ? 1.294 -10.562 -9.330 1.00 94.81 104 ASP A CA 1
ATOM 784 C C . ASP A 1 104 ? 0.202 -10.805 -8.280 1.00 94.81 104 ASP A C 1
ATOM 786 O O . ASP A 1 104 ? -0.732 -11.575 -8.510 1.00 94.81 104 ASP A O 1
ATOM 790 N N . VAL A 1 105 ? 0.281 -10.118 -7.134 1.00 95.19 105 VAL A N 1
ATOM 791 C CA . VAL A 1 105 ? -0.750 -10.167 -6.087 1.00 95.19 105 VAL A CA 1
ATOM 792 C C . VAL A 1 105 ? -2.093 -9.676 -6.624 1.00 95.19 105 VAL A C 1
ATOM 794 O O . VAL A 1 105 ? -3.087 -10.392 -6.503 1.00 95.19 105 VAL A O 1
ATOM 797 N N . PHE A 1 106 ? -2.141 -8.504 -7.262 1.00 93.62 106 PHE A N 1
ATOM 798 C CA . PHE A 1 106 ? -3.391 -7.991 -7.833 1.00 93.62 106 PHE A CA 1
ATOM 799 C C . PHE A 1 106 ? -3.928 -8.867 -8.965 1.00 93.62 106 PHE A C 1
ATOM 801 O O . PHE A 1 106 ? -5.139 -9.059 -9.057 1.00 93.62 106 PHE A O 1
ATOM 808 N N . ALA A 1 107 ? -3.054 -9.430 -9.802 1.00 93.31 107 ALA A N 1
ATOM 809 C CA . ALA A 1 107 ? -3.459 -10.358 -10.852 1.00 93.31 107 ALA A CA 1
ATOM 810 C C . ALA A 1 107 ? -4.103 -11.627 -10.267 1.00 93.31 107 ALA A C 1
ATOM 812 O O . ALA A 1 107 ? -5.172 -12.036 -10.720 1.00 93.31 107 ALA A O 1
ATOM 813 N N . ALA A 1 108 ? -3.501 -12.210 -9.226 1.00 94.50 108 ALA A N 1
ATOM 814 C CA . ALA A 1 108 ? -4.048 -13.377 -8.537 1.00 94.50 108 ALA A CA 1
ATOM 815 C C . ALA A 1 108 ? -5.387 -13.073 -7.844 1.00 94.50 108 ALA A C 1
ATOM 817 O O . ALA A 1 108 ? -6.306 -13.890 -7.908 1.00 94.50 108 ALA A O 1
ATOM 818 N N . LEU A 1 109 ? -5.515 -11.892 -7.228 1.00 92.38 109 LEU A N 1
ATOM 819 C CA . LEU A 1 109 ? -6.758 -11.435 -6.600 1.00 92.38 109 LEU A CA 1
ATOM 820 C C . LEU A 1 109 ? -7.876 -11.226 -7.622 1.00 92.38 109 LEU A C 1
ATOM 822 O O . LEU A 1 109 ? -8.994 -11.691 -7.415 1.00 92.38 109 LEU A O 1
ATOM 826 N N . LEU A 1 110 ? -7.568 -10.582 -8.749 1.00 91.25 110 LEU A N 1
ATOM 827 C CA . LEU A 1 110 ? -8.522 -10.372 -9.836 1.00 91.25 110 LEU A CA 1
ATOM 828 C C . LEU A 1 110 ? -9.007 -11.704 -10.426 1.00 91.25 110 LEU A C 1
ATOM 830 O O . LEU A 1 110 ? -10.191 -11.852 -10.723 1.00 91.25 110 LEU A O 1
ATOM 834 N N . ALA A 1 111 ? -8.103 -12.678 -10.562 1.00 92.50 111 ALA A N 1
ATOM 835 C CA . ALA A 1 111 ? -8.418 -14.029 -11.021 1.00 92.50 111 ALA A CA 1
ATOM 836 C C . ALA A 1 111 ? -9.136 -14.890 -9.965 1.00 92.50 111 ALA A C 1
ATOM 838 O O . ALA A 1 111 ? -9.564 -15.998 -10.279 1.00 92.50 111 ALA A O 1
ATOM 839 N N . LYS A 1 112 ? -9.280 -14.397 -8.724 1.00 90.75 112 LYS A N 1
ATOM 840 C CA . LYS A 1 112 ? -9.828 -15.141 -7.577 1.00 90.75 112 LYS A CA 1
ATOM 841 C C . LYS A 1 112 ? -9.100 -16.472 -7.345 1.00 90.75 112 LYS A C 1
ATOM 843 O O . LYS A 1 112 ? -9.714 -17.480 -6.997 1.00 90.75 112 LYS A O 1
ATOM 848 N N . ASN A 1 113 ? -7.781 -16.473 -7.538 1.00 92.69 113 ASN A N 1
ATOM 849 C CA . ASN A 1 113 ? -6.951 -17.651 -7.307 1.00 92.69 113 ASN A CA 1
ATOM 850 C C . ASN A 1 113 ? -6.972 -18.047 -5.826 1.00 92.69 113 ASN A C 1
ATOM 852 O O . ASN A 1 113 ? -6.907 -17.193 -4.945 1.00 92.69 113 ASN A O 1
ATOM 856 N N . ALA A 1 114 ? -6.967 -19.355 -5.552 1.00 90.69 114 ALA A N 1
ATOM 857 C CA . ALA A 1 114 ? -6.908 -19.873 -4.183 1.00 90.69 114 ALA A CA 1
ATOM 858 C C . ALA A 1 114 ? -5.617 -19.463 -3.447 1.00 90.69 114 ALA A C 1
ATOM 860 O O . ALA A 1 114 ? -5.627 -19.245 -2.239 1.00 90.69 114 ALA A O 1
ATOM 861 N N . HIS A 1 115 ? -4.504 -19.345 -4.178 1.00 94.69 115 HIS A N 1
ATOM 862 C CA . HIS A 1 115 ? -3.226 -18.885 -3.646 1.00 94.69 115 HIS A CA 1
ATOM 863 C C . HIS A 1 115 ? -2.867 -17.508 -4.215 1.00 94.69 115 HIS A C 1
ATOM 865 O O . HIS A 1 115 ? -2.717 -17.348 -5.428 1.00 94.69 115 HIS A O 1
ATOM 871 N N . VAL A 1 116 ? -2.667 -16.534 -3.322 1.00 95.00 116 VAL A N 1
ATOM 872 C CA . VAL A 1 116 ? -2.187 -15.187 -3.654 1.00 95.00 116 VAL A CA 1
ATOM 873 C C . VAL A 1 116 ? -0.734 -15.039 -3.179 1.00 95.00 116 VAL A C 1
ATOM 875 O O . VAL A 1 116 ? -0.448 -15.287 -2.004 1.00 95.00 116 VAL A O 1
ATOM 878 N N . PRO A 1 117 ? 0.211 -14.635 -4.048 1.00 95.69 117 PRO A N 1
ATOM 879 C CA . PRO A 1 117 ? 1.646 -14.717 -3.776 1.00 95.69 117 PRO A CA 1
ATOM 880 C C . PRO A 1 117 ? 2.191 -13.558 -2.916 1.00 95.69 117 PRO A C 1
ATOM 882 O O . PRO A 1 117 ? 3.204 -12.941 -3.246 1.00 95.69 117 PRO A O 1
ATOM 885 N N . TYR A 1 118 ? 1.576 -13.272 -1.764 1.00 93.81 118 TYR A N 1
ATOM 886 C CA . TYR A 1 118 ? 2.012 -12.188 -0.867 1.00 93.81 118 TYR A CA 1
ATOM 887 C C . TYR A 1 118 ? 3.474 -12.316 -0.418 1.00 93.81 118 TYR A C 1
ATOM 889 O O . TYR A 1 118 ? 4.133 -11.316 -0.147 1.00 93.81 118 TYR A O 1
ATOM 897 N N . ARG A 1 119 ? 4.018 -13.535 -0.375 1.00 93.12 119 ARG A N 1
ATOM 898 C CA . ARG A 1 119 ? 5.390 -13.812 0.080 1.00 93.12 119 ARG A CA 1
ATOM 899 C C . ARG A 1 119 ? 6.477 -13.538 -0.967 1.00 93.12 119 ARG A C 1
ATOM 901 O O . ARG A 1 119 ? 7.654 -13.610 -0.624 1.00 93.12 119 ARG A O 1
ATOM 908 N N . ASN A 1 120 ? 6.123 -13.180 -2.205 1.00 93.38 120 ASN A N 1
ATOM 909 C CA . ASN A 1 120 ? 7.103 -12.923 -3.271 1.00 93.38 120 ASN A CA 1
ATOM 910 C C . ASN A 1 120 ? 7.956 -11.662 -3.032 1.00 93.38 120 ASN A C 1
ATOM 912 O O . ASN A 1 120 ? 9.023 -11.507 -3.632 1.00 93.38 120 ASN A O 1
ATOM 916 N N . SER A 1 121 ? 7.532 -10.776 -2.125 1.00 91.94 121 SER A N 1
ATOM 917 C CA . SER A 1 121 ? 8.336 -9.654 -1.642 1.00 91.94 121 SER A CA 1
ATOM 918 C C . SER A 1 121 ? 8.009 -9.298 -0.187 1.00 91.94 121 SER A C 1
ATOM 920 O O . SER A 1 121 ? 6.926 -9.597 0.315 1.00 91.94 121 SER A O 1
ATOM 922 N N . LYS A 1 122 ? 8.931 -8.601 0.492 1.00 89.12 122 LYS A N 1
ATOM 923 C CA . LYS A 1 122 ? 8.678 -8.063 1.842 1.00 89.12 122 LYS A CA 1
ATOM 924 C C . LYS A 1 122 ? 7.530 -7.047 1.848 1.00 89.12 122 LYS A C 1
ATOM 926 O O . LYS A 1 122 ? 6.762 -7.018 2.802 1.00 89.12 122 LYS A O 1
ATOM 931 N N . LEU A 1 123 ? 7.409 -6.249 0.783 1.00 89.81 123 LEU A N 1
ATOM 932 C CA . LEU A 1 123 ? 6.359 -5.241 0.625 1.00 89.81 123 LEU A CA 1
ATOM 933 C C . LEU A 1 123 ? 4.974 -5.895 0.567 1.00 89.81 123 LEU A C 1
ATOM 935 O O . LEU A 1 123 ? 4.104 -5.572 1.366 1.00 89.81 123 LEU A O 1
ATOM 939 N N . THR A 1 124 ? 4.784 -6.852 -0.341 1.00 92.38 124 THR A N 1
ATOM 940 C CA . THR A 1 124 ? 3.507 -7.564 -0.499 1.00 92.38 124 THR A CA 1
ATOM 941 C C . THR A 1 124 ? 3.132 -8.378 0.732 1.00 92.38 124 THR A C 1
ATOM 943 O O . THR A 1 124 ? 1.949 -8.509 1.025 1.00 92.38 124 THR A O 1
ATOM 946 N N . TYR A 1 125 ? 4.121 -8.884 1.473 1.00 91.00 125 TYR A N 1
ATOM 947 C CA . TYR A 1 125 ? 3.884 -9.576 2.734 1.00 91.00 12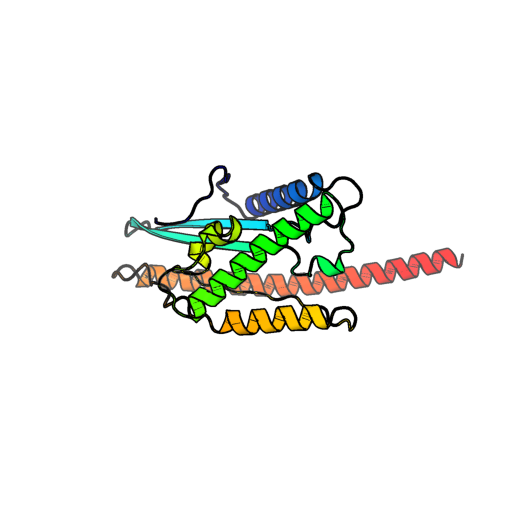5 TYR A CA 1
ATOM 948 C C . TYR A 1 125 ? 3.391 -8.602 3.807 1.00 91.00 125 TYR A C 1
ATOM 950 O O . TYR A 1 125 ? 2.359 -8.837 4.423 1.00 91.00 125 TYR A O 1
ATOM 958 N N . LEU A 1 126 ? 4.073 -7.464 3.975 1.00 89.06 126 LEU A N 1
ATOM 959 C CA . LEU A 1 126 ? 3.678 -6.413 4.918 1.00 89.06 126 LEU A CA 1
ATOM 960 C C . LEU A 1 126 ? 2.281 -5.841 4.613 1.00 89.06 126 LEU A C 1
ATOM 962 O O . LEU A 1 126 ? 1.537 -5.493 5.528 1.00 89.06 126 LEU A O 1
ATOM 966 N N . LEU A 1 127 ? 1.923 -5.753 3.330 1.00 89.50 127 LEU A N 1
ATOM 967 C CA . LEU A 1 127 ? 0.642 -5.220 2.862 1.00 89.50 127 LEU A CA 1
ATOM 968 C C . LEU A 1 127 ? -0.447 -6.281 2.677 1.00 89.50 127 LEU A C 1
ATOM 970 O O . LEU A 1 127 ? -1.524 -5.939 2.197 1.00 89.50 127 LEU A O 1
ATOM 974 N N . GLN A 1 128 ? -0.208 -7.539 3.054 1.00 90.00 128 GLN A N 1
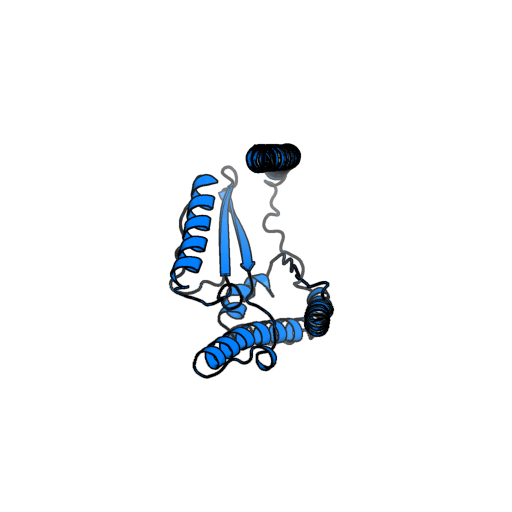ATOM 975 C CA . GLN A 1 128 ? -1.167 -8.629 2.861 1.00 90.00 128 GLN A CA 1
ATOM 976 C C . GLN A 1 128 ? -2.557 -8.283 3.420 1.00 90.00 128 GLN A C 1
ATOM 978 O O . GLN A 1 128 ? -3.558 -8.444 2.723 1.00 90.00 128 GLN A O 1
ATOM 983 N N . ASP A 1 129 ? -2.612 -7.721 4.629 1.00 85.69 129 ASP A N 1
ATOM 984 C CA . ASP A 1 129 ? -3.874 -7.315 5.261 1.00 85.69 129 ASP A CA 1
ATOM 985 C C . ASP A 1 129 ? -4.576 -6.191 4.490 1.00 85.69 129 ASP A C 1
ATOM 987 O O . ASP A 1 129 ? -5.799 -6.184 4.372 1.00 85.69 129 ASP A O 1
ATOM 991 N N . SER A 1 130 ? -3.802 -5.255 3.931 1.00 88.31 130 SER A N 1
ATOM 992 C CA . SER A 1 130 ? -4.324 -4.145 3.130 1.00 88.31 130 SER A CA 1
ATOM 993 C C . SER A 1 130 ? -4.837 -4.611 1.762 1.00 88.31 130 SER A C 1
ATOM 995 O O . SER A 1 130 ? -5.727 -3.988 1.193 1.00 88.31 130 SER A O 1
ATOM 997 N N . LEU A 1 131 ? -4.259 -5.676 1.202 1.00 87.25 131 LEU A N 1
ATOM 998 C CA . LEU A 1 131 ? -4.481 -6.098 -0.185 1.00 87.25 131 LEU A CA 1
ATOM 999 C C . LEU A 1 131 ? -5.374 -7.329 -0.335 1.00 87.25 131 LEU A C 1
ATOM 1001 O O . LEU A 1 131 ? -5.727 -7.666 -1.453 1.00 87.25 131 LEU A O 1
ATOM 1005 N N . GLY A 1 132 ? -5.720 -8.035 0.735 1.00 78.44 132 GLY A N 1
ATOM 1006 C CA . GLY A 1 132 ? -6.675 -9.150 0.664 1.00 78.44 132 GLY A CA 1
ATOM 1007 C C . GLY A 1 132 ? -7.411 -9.440 1.960 1.00 78.44 132 GLY A C 1
ATOM 1008 O O . GLY A 1 132 ? -8.106 -10.449 2.045 1.00 78.44 132 GLY A O 1
ATOM 1009 N N . GLY A 1 133 ? -7.231 -8.595 2.974 1.00 75.38 133 GLY A N 1
ATOM 1010 C CA . GLY A 1 133 ? -7.944 -8.687 4.237 1.00 75.38 133 GLY A CA 1
ATOM 1011 C C . GLY A 1 133 ? -9.122 -7.720 4.319 1.00 75.38 133 GLY A C 1
ATOM 1012 O O . GLY A 1 133 ? -9.521 -7.076 3.351 1.00 75.38 133 GLY A O 1
ATOM 1013 N N . ASP A 1 134 ? -9.648 -7.597 5.534 1.00 77.88 134 ASP A N 1
ATOM 1014 C CA . ASP A 1 134 ? -10.668 -6.620 5.915 1.00 77.88 134 ASP A CA 1
ATOM 1015 C C . ASP A 1 134 ? -10.058 -5.207 5.981 1.00 77.88 134 ASP A C 1
ATOM 1017 O O . ASP A 1 134 ? -9.722 -4.695 7.050 1.00 77.88 134 ASP A O 1
ATOM 1021 N N . SER A 1 135 ? -9.840 -4.606 4.810 1.00 84.38 135 SER A N 1
ATOM 1022 C CA . SER A 1 135 ? -9.228 -3.288 4.659 1.00 84.38 135 SER A CA 1
ATOM 1023 C C . SER A 1 135 ? -9.940 -2.459 3.598 1.00 84.38 135 SER A C 1
ATOM 1025 O O . SER A 1 135 ? -10.432 -2.966 2.590 1.00 84.38 135 SER A O 1
ATOM 1027 N N . LYS A 1 136 ? -9.947 -1.141 3.803 1.00 87.69 136 LYS A N 1
ATOM 1028 C CA . LYS A 1 136 ? -10.279 -0.176 2.755 1.00 87.69 136 LYS A CA 1
ATOM 1029 C C . LYS A 1 136 ? -8.978 0.336 2.164 1.00 87.69 136 LYS A C 1
ATOM 1031 O O . LYS A 1 136 ? -8.188 0.953 2.874 1.00 87.69 136 LYS A O 1
ATOM 1036 N N . THR A 1 137 ? -8.789 0.111 0.872 1.00 89.25 137 THR A N 1
ATOM 1037 C CA . THR A 1 137 ? -7.542 0.461 0.190 1.00 89.25 137 THR A CA 1
ATOM 1038 C C . THR A 1 137 ? -7.816 1.463 -0.915 1.00 89.25 137 THR A C 1
ATOM 1040 O O . THR A 1 137 ? -8.645 1.231 -1.791 1.00 89.25 137 THR A O 1
ATOM 1043 N N . LEU A 1 138 ? -7.110 2.589 -0.848 1.00 91.69 138 LEU A N 1
ATOM 1044 C CA . LEU A 1 138 ? -7.075 3.617 -1.877 1.00 91.69 138 LEU A CA 1
ATOM 1045 C C . LEU A 1 138 ? -5.696 3.582 -2.529 1.00 91.69 138 LEU A C 1
ATOM 1047 O O . LEU A 1 138 ? -4.683 3.658 -1.837 1.00 91.69 138 LEU A O 1
ATOM 1051 N N . MET A 1 139 ? -5.668 3.493 -3.854 1.00 92.62 139 MET A N 1
ATOM 1052 C CA . MET A 1 139 ? -4.451 3.643 -4.641 1.00 92.62 139 MET A CA 1
ATOM 1053 C C . MET A 1 139 ? -4.489 4.993 -5.354 1.00 92.62 139 MET A C 1
ATOM 1055 O O . MET A 1 139 ? -5.461 5.303 -6.041 1.00 92.62 139 MET A O 1
ATOM 1059 N N . ILE A 1 140 ? -3.425 5.778 -5.203 1.00 94.00 140 ILE A N 1
ATOM 1060 C CA . ILE A 1 140 ? -3.206 7.010 -5.962 1.00 94.00 140 ILE A CA 1
ATOM 1061 C C . ILE A 1 140 ? -2.136 6.709 -7.005 1.00 94.00 140 ILE A C 1
ATOM 1063 O O . ILE A 1 140 ? -1.112 6.109 -6.686 1.00 94.00 140 ILE A O 1
ATOM 1067 N N . VAL 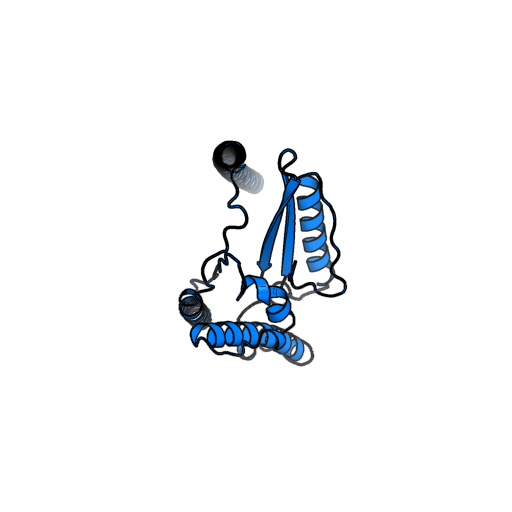A 1 141 ? -2.390 7.098 -8.253 1.00 92.56 141 VAL A N 1
ATOM 1068 C CA . VAL A 1 141 ? -1.461 6.883 -9.365 1.00 92.56 141 VAL A CA 1
ATOM 1069 C C . VAL A 1 141 ? -1.013 8.233 -9.890 1.00 92.56 141 VAL A C 1
ATOM 1071 O O . VAL A 1 141 ? -1.815 9.002 -10.416 1.00 92.56 141 VAL A O 1
ATOM 1074 N N . ASN A 1 142 ? 0.274 8.521 -9.721 1.00 90.62 142 ASN A N 1
ATOM 1075 C CA . ASN A 1 142 ? 0.901 9.732 -10.224 1.00 90.62 142 ASN A CA 1
ATOM 1076 C C . ASN A 1 142 ? 1.431 9.474 -11.637 1.00 90.62 142 ASN A C 1
ATOM 1078 O O . ASN A 1 142 ? 2.149 8.504 -11.870 1.00 90.62 142 ASN A O 1
ATOM 1082 N N . VAL A 1 143 ? 1.060 10.339 -12.578 1.00 90.81 143 VAL A N 1
ATOM 1083 C CA . VAL A 1 143 ? 1.479 10.258 -13.982 1.00 90.81 143 VAL A CA 1
ATOM 1084 C C . VAL A 1 143 ? 2.072 11.585 -14.429 1.00 90.81 143 VAL A C 1
ATOM 1086 O O . VAL A 1 143 ? 1.651 12.647 -13.969 1.00 90.81 143 VAL A O 1
ATOM 1089 N N . SER A 1 144 ? 3.046 11.515 -15.332 1.00 88.81 144 SER A N 1
ATOM 1090 C CA . SER A 1 144 ? 3.638 12.689 -15.969 1.00 88.81 144 SER A CA 1
ATOM 1091 C C . SER A 1 144 ? 2.831 13.051 -17.223 1.00 88.81 144 SER A C 1
ATOM 1093 O O . SER A 1 144 ? 2.503 12.150 -18.005 1.00 88.81 144 SER A O 1
ATOM 1095 N N . PRO A 1 145 ? 2.503 14.339 -17.445 1.00 90.06 145 PRO A N 1
ATOM 1096 C CA . PRO A 1 145 ? 1.874 14.801 -18.682 1.00 90.06 145 PRO A CA 1
ATOM 1097 C C . PRO A 1 145 ? 2.880 14.980 -19.834 1.00 90.06 145 PRO A C 1
ATOM 1099 O O . PRO A 1 145 ? 2.477 15.333 -20.938 1.00 90.06 145 PRO A O 1
ATOM 1102 N N . SER A 1 146 ? 4.181 14.784 -19.587 1.00 92.62 146 SER A N 1
ATOM 1103 C CA . SER A 1 146 ? 5.235 14.948 -20.591 1.00 92.62 146 SER A CA 1
ATOM 1104 C C . SER A 1 146 ? 5.203 13.837 -21.639 1.00 92.62 146 SER A C 1
ATOM 1106 O O . SER A 1 146 ? 5.066 12.657 -21.309 1.00 92.62 146 SER A O 1
ATOM 1108 N N . GLU A 1 147 ? 5.428 14.196 -22.904 1.00 91.06 147 GLU A N 1
ATOM 1109 C CA . GLU A 1 147 ? 5.549 13.232 -24.003 1.00 91.06 147 GLU A CA 1
ATOM 1110 C C . GLU A 1 147 ? 6.714 12.251 -23.783 1.00 91.06 147 GLU A C 1
ATOM 1112 O O . GLU A 1 147 ? 6.586 11.058 -24.060 1.00 91.06 147 GLU A O 1
ATOM 1117 N N . ALA A 1 148 ? 7.812 12.716 -23.176 1.00 88.00 148 ALA A N 1
ATOM 1118 C CA . ALA A 1 148 ? 8.979 11.887 -22.856 1.00 88.00 148 ALA A CA 1
ATOM 1119 C C . ALA A 1 148 ? 8.674 10.738 -21.869 1.00 88.00 148 ALA A C 1
ATOM 1121 O O . ALA A 1 148 ? 9.428 9.760 -21.794 1.00 88.00 148 ALA A O 1
ATOM 1122 N N . ASP A 1 149 ? 7.564 10.847 -21.133 1.00 85.81 149 ASP A N 1
ATOM 1123 C CA . ASP A 1 149 ? 7.124 9.882 -20.125 1.00 85.81 149 ASP A CA 1
ATOM 1124 C C . ASP A 1 149 ? 5.844 9.141 -20.530 1.00 85.81 149 ASP A C 1
ATOM 1126 O O . ASP A 1 149 ? 5.363 8.294 -19.775 1.00 85.81 149 ASP A O 1
ATOM 1130 N N . ALA A 1 150 ? 5.302 9.400 -21.726 1.00 90.00 150 ALA A N 1
ATOM 1131 C CA . ALA A 1 150 ? 4.006 8.877 -22.158 1.00 90.00 150 ALA A CA 1
ATOM 1132 C C . ALA A 1 150 ? 3.905 7.346 -22.026 1.00 90.00 150 ALA A C 1
ATOM 1134 O O . ALA A 1 150 ? 2.898 6.825 -21.548 1.00 90.00 150 ALA A O 1
ATOM 1135 N N . ALA A 1 151 ? 4.965 6.615 -22.380 1.00 88.75 151 ALA A N 1
ATOM 1136 C CA . ALA A 1 151 ? 5.002 5.155 -22.271 1.00 88.75 151 ALA A CA 1
ATOM 1137 C C . ALA A 1 151 ? 4.897 4.642 -20.816 1.00 88.75 151 ALA A C 1
ATOM 1139 O O . ALA A 1 151 ? 4.251 3.618 -20.561 1.00 88.75 151 ALA A O 1
ATOM 1140 N N . GLU A 1 152 ? 5.503 5.350 -19.859 1.00 86.88 152 GLU A N 1
ATOM 1141 C CA . GLU A 1 152 ? 5.429 5.012 -18.432 1.00 86.88 152 GLU A CA 1
ATOM 1142 C C . GLU A 1 152 ? 4.065 5.412 -17.861 1.00 86.88 152 GLU A C 1
ATOM 1144 O O . GLU A 1 152 ? 3.418 4.602 -17.198 1.00 86.88 152 GLU A O 1
ATOM 1149 N N . SER A 1 153 ? 3.554 6.597 -18.217 1.00 91.00 153 SER A N 1
ATOM 1150 C CA . SER A 1 153 ? 2.207 7.044 -17.842 1.00 91.00 153 SER A CA 1
ATOM 1151 C C . SER A 1 153 ? 1.126 6.063 -18.316 1.00 91.00 153 SER A C 1
ATOM 1153 O O . SER A 1 153 ? 0.257 5.678 -17.532 1.00 91.00 153 SER A O 1
ATOM 1155 N N . VAL A 1 154 ? 1.205 5.575 -19.561 1.00 92.44 154 VAL A N 1
ATOM 1156 C CA . VAL A 1 154 ? 0.298 4.533 -20.078 1.00 92.44 154 VAL A CA 1
ATOM 1157 C C . VAL A 1 154 ? 0.444 3.232 -19.287 1.00 92.44 154 VAL A C 1
ATOM 1159 O O . VAL A 1 154 ? -0.562 2.629 -18.912 1.00 92.44 154 VAL A O 1
ATOM 1162 N N . SER A 1 155 ? 1.672 2.799 -18.988 1.00 89.62 155 SER A N 1
ATOM 1163 C CA . SER A 1 155 ? 1.909 1.580 -18.202 1.00 89.62 155 SER A CA 1
ATOM 1164 C C . SER A 1 155 ? 1.290 1.675 -16.799 1.00 89.62 155 SER A C 1
ATOM 1166 O O . SER A 1 155 ? 0.605 0.740 -16.369 1.00 89.62 155 SER A O 1
ATOM 1168 N N . SER A 1 156 ? 1.456 2.816 -16.125 1.00 91.12 156 SER A N 1
ATOM 1169 C CA . SER A 1 156 ? 0.880 3.101 -14.806 1.00 91.12 156 SER A CA 1
ATOM 1170 C C . SER A 1 156 ? -0.649 3.136 -14.831 1.00 91.12 156 SER A C 1
ATOM 1172 O O . SER A 1 156 ? -1.286 2.515 -13.981 1.00 91.12 156 SER A O 1
ATOM 1174 N N . LEU A 1 157 ? -1.264 3.777 -15.832 1.00 93.12 157 LEU A N 1
ATOM 1175 C CA . LEU A 1 157 ? -2.726 3.808 -15.985 1.00 93.12 157 LEU A CA 1
ATOM 1176 C C . LEU A 1 157 ? -3.311 2.425 -16.289 1.00 93.12 157 LEU A C 1
ATOM 1178 O O . LEU A 1 157 ? -4.338 2.043 -15.728 1.00 93.12 157 LEU A O 1
ATOM 1182 N N . MET A 1 158 ? -2.643 1.636 -17.131 1.00 91.56 158 MET A N 1
ATOM 1183 C CA . MET A 1 158 ? -3.057 0.263 -17.430 1.00 91.56 158 MET A CA 1
ATOM 1184 C C . MET A 1 158 ? -2.976 -0.629 -16.190 1.00 91.56 158 MET A C 1
ATOM 1186 O O . MET A 1 158 ? -3.834 -1.489 -15.984 1.00 91.56 158 MET A O 1
ATOM 1190 N N . PHE A 1 159 ? -1.963 -0.429 -15.345 1.00 90.38 159 PHE A N 1
ATOM 1191 C CA . PHE A 1 159 ? -1.886 -1.089 -14.047 1.00 90.38 159 PHE A CA 1
ATOM 1192 C C . PHE A 1 159 ? -3.030 -0.654 -13.123 1.00 90.38 159 PHE A C 1
ATOM 1194 O O . PHE A 1 159 ? -3.753 -1.514 -12.619 1.00 90.38 159 PHE A O 1
ATOM 1201 N N . ALA A 1 160 ? -3.264 0.654 -12.987 1.00 92.06 160 ALA A N 1
ATOM 1202 C CA . ALA A 1 160 ? -4.350 1.223 -12.188 1.00 92.06 160 ALA A CA 1
ATOM 1203 C C . ALA A 1 160 ? -5.723 0.659 -12.583 1.00 92.06 160 ALA A C 1
ATOM 1205 O O . ALA A 1 160 ? -6.509 0.261 -11.726 1.00 92.06 160 ALA A O 1
ATOM 1206 N N . SER A 1 161 ? -5.985 0.559 -13.889 1.00 92.00 161 SER A N 1
ATOM 1207 C CA . SER A 1 161 ? -7.227 0.007 -14.435 1.00 92.00 161 SER A CA 1
ATOM 1208 C C . SER A 1 161 ? -7.453 -1.451 -14.018 1.00 92.00 161 SER A C 1
ATOM 1210 O O . SER A 1 161 ? -8.577 -1.838 -13.701 1.00 92.00 161 SER A O 1
ATOM 1212 N N . ARG A 1 162 ? -6.390 -2.267 -13.954 1.00 90.00 162 ARG A N 1
ATOM 1213 C CA . ARG A 1 162 ? -6.482 -3.645 -13.443 1.00 90.00 162 ARG A CA 1
ATOM 1214 C C . ARG A 1 162 ? -6.749 -3.672 -11.942 1.00 90.00 162 ARG A C 1
ATOM 1216 O O . ARG A 1 162 ? -7.617 -4.422 -11.506 1.00 90.00 162 ARG A O 1
ATOM 1223 N N . VAL A 1 163 ? -6.039 -2.847 -11.172 1.00 91.44 163 VAL A N 1
ATOM 1224 C CA . VAL A 1 163 ? -6.193 -2.763 -9.709 1.00 91.44 163 VAL A CA 1
ATOM 1225 C C . VAL A 1 163 ? -7.602 -2.316 -9.320 1.00 91.44 163 VAL A C 1
ATOM 1227 O O . VAL A 1 163 ? -8.197 -2.903 -8.423 1.00 91.44 163 VAL A O 1
ATOM 1230 N N . ALA A 1 164 ? -8.180 -1.349 -10.035 1.00 90.88 164 ALA A N 1
ATOM 1231 C CA . ALA A 1 164 ? -9.528 -0.836 -9.780 1.00 90.88 164 ALA A CA 1
ATOM 1232 C C . ALA A 1 164 ? -10.639 -1.898 -9.894 1.00 90.88 164 ALA A C 1
ATOM 1234 O O . ALA A 1 164 ? -11.743 -1.689 -9.399 1.00 90.88 164 ALA A O 1
ATOM 1235 N N . ARG A 1 165 ? -10.362 -3.036 -10.542 1.00 90.00 165 ARG A N 1
ATOM 1236 C CA . ARG A 1 165 ? -11.305 -4.153 -10.704 1.00 90.00 165 ARG A CA 1
ATOM 1237 C C . ARG A 1 165 ? -11.199 -5.203 -9.597 1.00 90.00 165 ARG A C 1
ATOM 1239 O O . ARG A 1 165 ? -11.950 -6.173 -9.616 1.00 90.00 165 ARG A O 1
ATOM 1246 N N . VAL A 1 166 ? -10.247 -5.057 -8.678 1.00 89.12 166 VAL A N 1
ATOM 1247 C CA . VAL A 1 166 ? -10.047 -6.000 -7.577 1.00 89.12 166 VAL A CA 1
ATOM 1248 C C . VAL A 1 166 ? -11.060 -5.721 -6.470 1.00 89.12 166 VAL A C 1
ATOM 1250 O O . VAL A 1 166 ? -11.126 -4.622 -5.926 1.00 89.12 166 VAL A O 1
ATOM 1253 N N . GLU A 1 167 ? -11.832 -6.743 -6.109 1.00 84.50 167 GLU A N 1
ATOM 1254 C CA . GLU A 1 167 ? -12.808 -6.685 -5.021 1.00 84.50 167 GLU A CA 1
ATOM 1255 C C . GLU A 1 167 ? -12.207 -7.296 -3.750 1.00 84.50 167 GLU A C 1
ATOM 1257 O O . GLU A 1 167 ? -12.047 -8.511 -3.650 1.00 84.50 167 GLU A O 1
ATOM 1262 N N . LEU A 1 168 ? -11.907 -6.463 -2.751 1.00 77.00 168 LEU A N 1
ATOM 1263 C CA . LEU A 1 168 ? -11.316 -6.892 -1.472 1.00 77.00 168 LEU A CA 1
ATOM 1264 C C . LEU A 1 168 ? -12.341 -7.4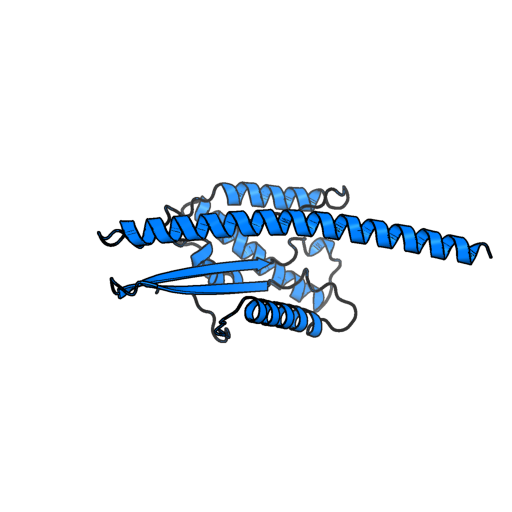72 -0.473 1.00 77.00 168 LEU A C 1
ATOM 1266 O O . LEU A 1 168 ? -12.027 -7.703 0.689 1.00 77.00 168 LEU A O 1
ATOM 1270 N N . GLY A 1 169 ? -13.573 -7.732 -0.921 1.00 71.00 169 GLY A N 1
ATOM 1271 C CA . GLY A 1 169 ? -14.671 -8.199 -0.073 1.00 71.00 169 GLY A CA 1
ATOM 1272 C C . GLY A 1 169 ? -15.355 -7.080 0.725 1.00 71.00 169 GLY A C 1
ATOM 1273 O O . GLY A 1 169 ? -15.020 -5.900 0.619 1.00 71.00 169 GLY A O 1
ATOM 1274 N N . ARG A 1 170 ? -16.387 -7.438 1.502 1.00 63.25 170 ARG A N 1
ATOM 1275 C CA . ARG A 1 170 ? -17.101 -6.480 2.365 1.00 63.25 170 ARG A CA 1
ATOM 1276 C C . ARG A 1 170 ? -16.324 -6.292 3.660 1.00 63.25 170 ARG A C 1
ATOM 1278 O O . ARG A 1 170 ? -16.049 -7.273 4.345 1.00 63.25 170 ARG A O 1
ATOM 1285 N N . ALA A 1 171 ? -16.063 -5.035 4.016 1.00 63.94 171 ALA A N 1
ATOM 1286 C CA . ALA A 1 171 ? -15.469 -4.720 5.305 1.00 63.94 171 ALA A CA 1
ATOM 1287 C C . ALA A 1 171 ? -16.363 -5.236 6.447 1.00 63.94 171 ALA A C 1
ATOM 1289 O O . ALA A 1 171 ? -17.581 -5.007 6.433 1.00 63.94 171 ALA A O 1
ATOM 1290 N N . SER A 1 172 ? -15.783 -5.932 7.423 1.00 61.75 172 SER A N 1
ATOM 1291 C CA . SER A 1 172 ? -16.540 -6.476 8.548 1.00 61.75 172 SER A CA 1
ATOM 1292 C C . SER A 1 172 ? -16.957 -5.339 9.477 1.00 61.75 172 SER A C 1
ATOM 1294 O O . SER A 1 172 ? -16.124 -4.585 9.985 1.00 61.75 172 SER A O 1
ATOM 1296 N N . LYS A 1 173 ? -18.263 -5.196 9.739 1.00 57.69 173 LYS A N 1
ATOM 1297 C CA . LYS A 1 173 ? -18.736 -4.324 10.822 1.00 57.69 173 LYS A CA 1
ATOM 1298 C C . LYS A 1 173 ? -18.347 -4.963 12.156 1.00 57.69 173 LYS A C 1
ATOM 1300 O O . LYS A 1 173 ? -19.068 -5.804 12.686 1.00 57.69 173 LYS A O 1
ATOM 1305 N N . ARG A 1 174 ? -17.211 -4.554 12.717 1.00 57.62 174 ARG A N 1
ATOM 1306 C CA . ARG A 1 174 ? -16.851 -4.874 14.103 1.00 57.62 174 ARG A CA 1
ATOM 1307 C C . ARG A 1 174 ? -17.597 -3.919 15.042 1.00 57.62 174 ARG A C 1
ATOM 1309 O O . ARG A 1 174 ? -17.139 -2.804 15.256 1.00 57.62 174 ARG A O 1
ATOM 1316 N N . GLY A 1 175 ? -18.748 -4.357 15.560 1.00 53.00 175 GLY A N 1
ATOM 1317 C CA . GLY A 1 175 ? -19.546 -3.621 16.556 1.00 53.00 175 GLY A CA 1
ATOM 1318 C C . GLY A 1 175 ? -21.037 -3.635 16.231 1.00 53.00 175 GLY A C 1
ATOM 1319 O O . GLY A 1 175 ? -21.525 -2.718 15.593 1.00 53.00 175 GLY A O 1
ATOM 1320 N N . GLY A 1 176 ? -21.725 -4.721 16.587 1.00 42.91 176 GLY A N 1
ATOM 1321 C CA . GLY A 1 176 ? -23.170 -4.881 16.396 1.00 42.91 176 GLY A CA 1
ATOM 1322 C C . GLY A 1 176 ? -23.820 -5.400 17.672 1.00 42.91 176 GLY A C 1
ATOM 1323 O O . GLY A 1 176 ? -24.327 -6.518 17.699 1.00 42.91 176 GLY A O 1
ATOM 1324 N N . GLY A 1 177 ? -23.728 -4.625 18.749 1.00 43.78 177 GLY A N 1
ATOM 1325 C CA . GLY A 1 177 ? -24.336 -4.934 20.041 1.00 43.78 177 GLY A CA 1
ATOM 1326 C C . GLY A 1 177 ? -25.019 -3.688 20.591 1.00 43.78 177 GLY A C 1
ATOM 1327 O O . GLY A 1 177 ? -24.520 -2.588 20.401 1.00 43.78 177 GLY A O 1
ATOM 1328 N N . ALA A 1 178 ? -26.144 -3.855 21.294 1.00 46.09 178 ALA A N 1
ATOM 1329 C CA . ALA A 1 178 ? -27.095 -2.816 21.729 1.00 46.09 178 ALA A CA 1
ATOM 1330 C C . ALA A 1 178 ? -26.533 -1.580 22.491 1.00 46.09 178 ALA A C 1
ATOM 1332 O O . ALA A 1 178 ? -27.291 -0.671 22.814 1.00 46.09 178 ALA A O 1
ATOM 1333 N N . ALA A 1 179 ? -25.222 -1.506 22.745 1.00 50.53 179 ALA A N 1
ATOM 1334 C CA . ALA A 1 179 ? -24.505 -0.309 23.192 1.00 50.53 179 ALA A CA 1
ATOM 1335 C C . ALA A 1 179 ? -24.272 0.742 22.072 1.00 50.53 179 ALA A C 1
ATOM 1337 O O . ALA A 1 179 ? -23.809 1.843 22.362 1.00 50.53 179 ALA A O 1
ATOM 1338 N N . ASP A 1 180 ? -24.593 0.417 20.813 1.00 54.53 180 ASP A N 1
ATOM 1339 C CA . ASP A 1 180 ? -24.200 1.168 19.610 1.00 54.53 180 ASP A CA 1
ATOM 1340 C C . ASP A 1 180 ? -24.811 2.571 19.447 1.00 54.53 180 ASP A C 1
ATOM 1342 O O . ASP A 1 180 ? -24.216 3.413 18.778 1.00 54.53 180 ASP A O 1
ATOM 1346 N N . THR A 1 181 ? -25.974 2.885 20.022 1.00 57.97 181 THR A N 1
ATOM 1347 C CA . THR A 1 181 ? -26.678 4.135 19.668 1.00 57.97 181 THR A CA 1
ATOM 1348 C C . THR A 1 181 ? -26.009 5.381 20.248 1.00 57.97 181 THR A C 1
ATOM 1350 O O . THR A 1 181 ? -25.880 6.388 19.556 1.00 57.97 181 THR A O 1
ATOM 1353 N N . ALA A 1 182 ? -25.547 5.326 21.501 1.00 58.31 182 ALA A N 1
ATOM 1354 C CA . ALA A 1 182 ? -24.894 6.465 22.151 1.00 58.31 182 ALA A CA 1
ATOM 1355 C C . ALA A 1 182 ? -23.498 6.722 21.560 1.00 58.31 182 ALA A C 1
ATOM 1357 O O . ALA A 1 182 ? -23.167 7.857 21.218 1.00 58.31 182 ALA A O 1
ATOM 1358 N N . THR A 1 183 ? -22.723 5.656 21.344 1.00 60.47 183 THR A N 1
ATOM 1359 C CA . THR A 1 183 ? -21.384 5.732 20.747 1.00 60.47 183 THR A CA 1
ATOM 1360 C C . THR A 1 183 ? -21.444 6.153 19.277 1.00 60.47 183 THR A C 1
ATOM 1362 O O . THR A 1 183 ? -20.608 6.935 18.835 1.00 60.47 183 THR A O 1
ATOM 1365 N N . ALA A 1 184 ? -22.453 5.711 18.514 1.00 62.41 184 ALA A N 1
ATOM 1366 C CA . ALA A 1 184 ? -22.655 6.163 17.136 1.00 62.41 184 ALA A CA 1
ATOM 1367 C C . ALA A 1 184 ? -23.031 7.650 17.059 1.00 62.41 184 ALA A C 1
ATOM 1369 O O . ALA A 1 184 ? -22.567 8.348 16.158 1.00 62.41 184 ALA A O 1
ATOM 1370 N N . VAL A 1 185 ? -23.834 8.152 18.004 1.00 70.19 185 VAL A N 1
ATOM 1371 C CA . VAL A 1 185 ? -24.176 9.582 18.091 1.00 70.19 185 VAL A CA 1
ATOM 1372 C C . VAL A 1 185 ? -22.949 10.419 18.448 1.00 70.19 185 VAL A C 1
ATOM 1374 O O . VAL A 1 185 ? -22.738 11.474 17.850 1.00 70.19 185 VAL A O 1
ATOM 1377 N N . GLU A 1 186 ? -22.118 9.952 19.379 1.00 75.19 186 GLU A N 1
ATOM 1378 C CA . GLU A 1 186 ? -20.882 10.637 19.760 1.00 75.19 186 GLU A CA 1
ATOM 1379 C C . GLU A 1 186 ? -19.865 10.638 18.609 1.00 75.19 186 GLU A C 1
ATOM 1381 O O . GLU A 1 186 ? -19.408 11.703 18.206 1.00 75.19 186 GLU A O 1
ATOM 1386 N N . LEU A 1 187 ? -19.630 9.490 17.964 1.00 71.38 187 LEU A N 1
ATOM 1387 C CA . LEU A 1 187 ? -18.753 9.375 16.793 1.00 71.38 187 LEU A CA 1
ATOM 1388 C C . LEU A 1 187 ? -19.229 10.239 15.612 1.00 71.38 187 LEU A C 1
ATOM 1390 O O . LEU A 1 187 ? -18.411 10.821 14.894 1.00 71.38 187 LEU A O 1
ATOM 1394 N N . ALA A 1 188 ? -20.547 10.344 15.409 1.00 74.25 188 ALA A N 1
ATOM 1395 C CA . ALA A 1 188 ? -21.135 11.209 14.392 1.00 74.25 188 ALA A CA 1
ATOM 1396 C C . ALA A 1 188 ? -20.936 12.698 14.715 1.00 74.25 188 ALA A C 1
ATOM 1398 O O . ALA A 1 188 ? -20.650 13.477 13.805 1.00 74.25 188 ALA A O 1
ATOM 1399 N N . ARG A 1 189 ? -21.040 13.093 15.993 1.00 79.06 189 ARG A N 1
ATOM 1400 C CA . ARG A 1 189 ? -20.726 14.459 16.443 1.00 79.06 189 ARG A CA 1
ATOM 1401 C C . ARG A 1 189 ? -19.250 14.775 16.238 1.00 79.06 189 ARG A C 1
ATOM 1403 O O . ARG A 1 189 ? -18.949 15.755 15.568 1.00 79.06 189 ARG A O 1
ATOM 1410 N N . THR A 1 190 ? -18.346 13.917 16.710 1.00 77.81 190 THR A N 1
ATOM 1411 C CA . THR A 1 190 ? -16.898 14.125 16.560 1.00 77.81 190 THR A CA 1
ATOM 1412 C C . THR A 1 190 ? -16.486 14.165 15.088 1.00 77.81 190 THR A C 1
ATOM 1414 O O . THR A 1 190 ? -15.712 15.030 14.692 1.00 77.81 190 THR A O 1
ATOM 1417 N N . SER A 1 191 ? -17.048 13.292 14.240 1.00 80.75 191 SER A N 1
ATOM 1418 C CA . SER A 1 191 ? -16.791 13.318 12.790 1.00 80.75 191 SER A CA 1
ATOM 1419 C C . SER A 1 191 ? -17.280 14.602 12.120 1.00 80.75 191 SER A C 1
ATOM 1421 O O . SER A 1 191 ? -16.680 15.039 11.139 1.00 80.75 191 SER A O 1
ATOM 1423 N N . ARG A 1 192 ? -18.370 15.203 12.615 1.00 86.44 192 ARG A N 1
ATOM 1424 C CA . ARG A 1 192 ? -18.876 16.481 12.103 1.00 86.44 192 ARG A CA 1
ATOM 1425 C C . ARG A 1 192 ? -17.940 17.627 12.497 1.00 86.44 192 ARG A C 1
ATOM 1427 O O . ARG A 1 192 ? -17.511 18.359 11.615 1.00 86.44 192 ARG A O 1
ATOM 1434 N N . THR A 1 193 ? -17.523 17.686 13.760 1.00 87.81 193 THR A N 1
ATOM 1435 C CA . THR A 1 193 ? -16.559 18.689 14.244 1.00 87.81 193 THR A CA 1
ATOM 1436 C C . THR A 1 193 ? -15.211 18.589 13.525 1.00 87.81 193 THR A C 1
ATOM 1438 O O . THR A 1 193 ? -14.661 19.602 13.109 1.00 87.81 193 THR A O 1
ATOM 1441 N N . LEU A 1 194 ? -14.695 17.374 13.300 1.00 81.25 194 LEU A N 1
ATOM 1442 C CA . LEU A 1 194 ? -13.444 17.177 12.555 1.00 81.25 194 LEU A CA 1
ATOM 1443 C C . LEU A 1 194 ? -13.550 17.630 11.092 1.00 81.25 194 LEU A C 1
ATOM 1445 O O . LEU A 1 194 ? -12.576 18.136 10.540 1.00 81.25 194 LEU A O 1
ATOM 1449 N N . LYS A 1 195 ? -14.718 17.463 10.455 1.00 88.94 195 LYS A N 1
ATOM 1450 C CA . LYS A 1 195 ? -14.956 17.990 9.103 1.00 88.94 195 LYS A CA 1
ATOM 1451 C C . LYS A 1 195 ? -14.963 19.515 9.081 1.00 88.94 195 LYS A C 1
ATOM 1453 O O . LYS A 1 195 ? -14.309 20.089 8.220 1.00 88.94 195 LYS A O 1
ATOM 1458 N N . GLU A 1 196 ? -15.646 20.143 10.033 1.00 88.62 196 GLU A N 1
ATOM 1459 C CA . GLU A 1 196 ? -15.700 21.606 10.162 1.00 88.62 196 GLU A CA 1
ATOM 1460 C C . GLU A 1 196 ? -14.290 22.189 10.370 1.00 88.62 196 GLU A C 1
ATOM 1462 O O . GLU A 1 196 ? -13.875 23.088 9.643 1.00 88.62 196 GLU A O 1
ATOM 1467 N N . GLN A 1 197 ? -13.493 21.595 11.266 1.00 86.38 197 GLN A N 1
ATOM 1468 C CA . GLN A 1 197 ? -12.100 22.004 11.482 1.00 86.38 197 GLN A CA 1
ATOM 1469 C C . GLN A 1 197 ? -11.220 21.816 10.236 1.00 86.38 197 GLN A C 1
ATOM 1471 O O . GLN A 1 197 ? -10.350 22.643 9.963 1.00 86.38 197 GLN A O 1
ATOM 1476 N N . ALA A 1 198 ? -11.426 20.742 9.468 1.00 84.06 198 ALA A N 1
ATOM 1477 C CA . ALA A 1 198 ? -10.682 20.506 8.231 1.00 84.06 198 ALA A CA 1
ATOM 1478 C C . ALA A 1 198 ? -11.017 21.541 7.141 1.00 84.06 198 ALA A C 1
ATOM 1480 O O . ALA A 1 198 ? -10.122 21.966 6.407 1.00 84.06 198 ALA A O 1
ATOM 1481 N N . GLU A 1 199 ? -12.279 21.969 7.048 1.00 90.62 199 GLU A N 1
ATOM 1482 C CA . GLU A 1 199 ? -12.705 23.040 6.141 1.00 90.62 199 GLU A CA 1
ATOM 1483 C C . GLU A 1 199 ? -12.096 24.391 6.542 1.00 90.62 199 GLU A C 1
ATOM 1485 O O . GLU A 1 199 ? -11.529 25.082 5.690 1.00 90.62 199 GLU A O 1
ATOM 1490 N N . GLU A 1 200 ? -12.109 24.735 7.835 1.00 89.00 200 GLU A N 1
ATOM 1491 C CA . GLU A 1 200 ? -11.456 25.949 8.349 1.00 89.00 200 GLU A CA 1
ATOM 1492 C C . GLU A 1 200 ? -9.950 25.964 8.049 1.00 89.00 200 GLU A C 1
ATOM 1494 O O . GLU A 1 200 ? -9.418 26.959 7.544 1.00 89.00 200 GLU A O 1
ATOM 1499 N N . LEU A 1 201 ? -9.262 24.840 8.274 1.00 88.69 201 LEU A N 1
ATOM 1500 C CA . LEU A 1 201 ? -7.850 24.661 7.917 1.00 88.69 201 LEU A CA 1
ATOM 1501 C C . LEU A 1 201 ? -7.597 24.864 6.417 1.00 88.69 201 LEU A C 1
ATOM 1503 O O . LEU A 1 201 ? -6.586 25.460 6.039 1.00 88.69 201 LEU A O 1
ATOM 1507 N N . GLY A 1 202 ? -8.515 24.410 5.559 1.00 89.62 202 GLY A N 1
ATOM 1508 C CA . GLY A 1 202 ? -8.452 24.630 4.114 1.00 89.62 202 GLY A CA 1
ATOM 1509 C C . GLY A 1 202 ? -8.465 26.116 3.744 1.00 89.62 202 GLY A C 1
ATOM 1510 O O . GLY A 1 202 ? -7.621 26.570 2.967 1.00 89.62 202 GLY A O 1
ATOM 1511 N N . VAL A 1 203 ? -9.358 26.894 4.362 1.00 92.19 203 VAL A N 1
ATOM 1512 C CA . VAL A 1 203 ? -9.460 28.348 4.146 1.00 92.19 203 VAL A CA 1
ATOM 1513 C C . VAL A 1 203 ? -8.202 29.074 4.623 1.00 92.19 203 VAL A C 1
ATOM 1515 O O . VAL A 1 203 ? -7.687 29.960 3.932 1.00 92.19 203 VAL A O 1
ATOM 1518 N N . VAL A 1 204 ? -7.671 28.700 5.791 1.00 88.94 204 VAL A N 1
ATOM 1519 C CA . VAL A 1 204 ? -6.431 29.285 6.324 1.00 88.94 204 VAL A CA 1
ATOM 1520 C C . VAL A 1 204 ? -5.249 28.988 5.397 1.00 88.94 204 VAL A C 1
ATOM 1522 O O . VAL A 1 204 ? -4.470 29.893 5.091 1.00 88.94 204 VAL A O 1
ATOM 1525 N N . LYS A 1 205 ? -5.150 27.761 4.873 1.00 89.75 205 LYS A N 1
ATOM 1526 C CA . LYS A 1 205 ? -4.097 27.364 3.929 1.00 89.75 205 LYS A CA 1
ATOM 1527 C C . LYS A 1 205 ? -4.144 28.166 2.625 1.00 89.75 205 LYS A C 1
ATOM 1529 O O . LYS A 1 205 ? -3.099 28.595 2.140 1.00 89.75 205 LYS A O 1
ATOM 1534 N N . GLU A 1 206 ? -5.330 28.419 2.068 1.00 91.38 206 GLU A N 1
ATOM 1535 C CA . GLU A 1 206 ? -5.465 29.277 0.882 1.00 91.38 206 GLU A CA 1
ATOM 1536 C C . GLU A 1 206 ? -5.018 30.719 1.140 1.00 91.38 206 GLU A C 1
ATOM 1538 O O . GLU A 1 206 ? -4.352 31.324 0.294 1.00 91.38 206 GLU A O 1
ATOM 1543 N N . ARG A 1 207 ? -5.369 31.283 2.302 1.00 91.12 207 ARG A N 1
ATOM 1544 C CA . ARG A 1 207 ? -4.931 32.634 2.686 1.00 91.12 207 ARG A CA 1
ATOM 1545 C C . ARG A 1 207 ? -3.414 32.704 2.832 1.00 91.12 207 ARG A C 1
ATOM 1547 O O . ARG A 1 207 ? -2.812 33.665 2.355 1.00 91.12 207 ARG A O 1
ATOM 1554 N N . LEU A 1 208 ? -2.803 31.677 3.422 1.00 86.38 208 LEU A N 1
ATOM 1555 C CA . LEU A 1 208 ? -1.352 31.590 3.566 1.00 86.38 208 LEU A CA 1
ATOM 1556 C C . LEU A 1 208 ? -0.656 31.544 2.198 1.00 86.38 208 LEU A C 1
ATOM 1558 O O . LEU A 1 208 ? 0.235 32.347 1.948 1.00 86.38 208 LEU A O 1
ATOM 1562 N N . LEU A 1 209 ? -1.134 30.704 1.274 1.00 90.00 209 LEU A N 1
ATOM 1563 C CA . LEU A 1 209 ? -0.586 30.617 -0.086 1.00 90.00 209 LEU A CA 1
ATOM 1564 C C . LEU A 1 209 ? -0.702 31.939 -0.859 1.00 90.00 209 LEU A C 1
ATOM 1566 O O . LEU A 1 209 ? 0.193 32.294 -1.627 1.00 90.00 209 LEU A O 1
ATOM 1570 N N . LYS A 1 210 ? -1.799 32.686 -0.674 1.00 90.94 210 LYS A N 1
ATOM 1571 C CA . LYS A 1 210 ? -1.954 34.026 -1.266 1.00 90.94 210 LYS A CA 1
ATOM 1572 C C . LYS A 1 210 ? -0.959 35.024 -0.670 1.00 90.94 210 LYS A C 1
ATOM 1574 O O . LYS A 1 210 ? -0.353 35.781 -1.424 1.00 90.94 210 LYS A O 1
ATOM 1579 N N . SER A 1 211 ? -0.768 34.993 0.649 1.00 89.12 211 SER A N 1
ATOM 1580 C CA . SER A 1 211 ? 0.209 35.831 1.354 1.00 89.12 211 SER A CA 1
ATOM 1581 C C . SER A 1 211 ? 1.644 35.549 0.893 1.00 89.12 211 SER A C 1
ATOM 1583 O O . SER A 1 211 ? 2.365 36.473 0.525 1.00 89.12 211 SER A O 1
ATOM 1585 N N . GLU A 1 212 ? 2.039 34.276 0.805 1.00 91.12 212 GLU A N 1
ATOM 1586 C CA . GLU A 1 212 ? 3.374 33.877 0.340 1.00 91.12 212 GLU A CA 1
ATOM 1587 C C . GLU A 1 212 ? 3.652 34.336 -1.095 1.00 91.12 212 GLU A C 1
ATOM 1589 O O . GLU A 1 212 ? 4.740 34.831 -1.392 1.00 91.12 212 GLU A O 1
ATOM 1594 N N . ARG A 1 213 ? 2.662 34.223 -1.991 1.00 91.06 213 ARG A N 1
ATOM 1595 C CA . ARG A 1 213 ? 2.782 34.719 -3.371 1.00 91.06 213 ARG A CA 1
ATOM 1596 C C . ARG A 1 213 ? 2.955 36.236 -3.422 1.00 91.06 213 ARG A C 1
ATOM 1598 O O . ARG A 1 213 ? 3.792 36.711 -4.184 1.00 91.06 213 ARG A O 1
ATOM 1605 N N . ALA A 1 214 ? 2.203 36.981 -2.612 1.00 91.62 214 ALA A N 1
ATOM 1606 C CA . ALA A 1 214 ? 2.319 38.436 -2.539 1.00 91.62 214 ALA A CA 1
ATOM 1607 C C . ALA A 1 214 ? 3.687 38.873 -1.989 1.00 91.62 214 ALA A C 1
ATOM 1609 O O . ALA A 1 214 ? 4.334 39.740 -2.571 1.00 91.62 214 ALA A O 1
ATOM 1610 N N . ALA A 1 215 ? 4.166 38.221 -0.926 1.00 89.88 215 ALA A N 1
ATOM 1611 C CA . ALA A 1 215 ? 5.482 38.487 -0.349 1.00 89.88 215 ALA A CA 1
ATOM 1612 C C . ALA A 1 215 ? 6.619 38.179 -1.337 1.00 89.88 215 ALA A C 1
ATOM 1614 O O . ALA A 1 215 ? 7.595 38.925 -1.420 1.00 89.88 215 ALA A O 1
ATOM 1615 N N . LYS A 1 216 ? 6.486 37.103 -2.124 1.00 91.12 216 LYS A N 1
ATOM 1616 C CA . LYS A 1 216 ? 7.457 36.766 -3.169 1.00 91.12 216 LYS A CA 1
ATOM 1617 C C . LYS A 1 216 ? 7.491 37.823 -4.278 1.00 91.12 216 LYS A C 1
ATOM 1619 O O . LYS A 1 216 ? 8.577 38.252 -4.648 1.00 91.12 216 LYS A O 1
ATOM 1624 N N . ALA A 1 217 ? 6.329 38.284 -4.744 1.00 90.88 217 ALA A N 1
ATOM 1625 C CA . ALA A 1 217 ? 6.240 39.331 -5.763 1.00 90.88 217 ALA A CA 1
ATOM 1626 C C . ALA A 1 217 ? 6.850 40.664 -5.288 1.00 90.88 217 ALA A C 1
ATOM 1628 O O . ALA A 1 217 ? 7.629 41.272 -6.014 1.00 90.88 217 ALA A O 1
ATOM 1629 N N . GLN A 1 218 ? 6.573 41.079 -4.045 1.00 90.44 218 GLN A N 1
ATOM 1630 C CA . GLN A 1 218 ? 7.173 42.288 -3.460 1.00 90.44 218 GLN A CA 1
ATOM 1631 C C . GLN A 1 218 ? 8.698 42.194 -3.353 1.00 90.44 218 GLN A C 1
ATOM 1633 O O . GLN A 1 218 ? 9.404 43.177 -3.572 1.00 90.44 218 GLN A O 1
ATOM 1638 N N . ARG A 1 219 ? 9.218 41.009 -3.020 1.00 90.25 219 ARG A N 1
ATOM 1639 C CA . ARG A 1 219 ? 10.661 40.771 -2.958 1.00 90.25 219 ARG A CA 1
ATOM 1640 C C . ARG A 1 219 ? 11.309 40.841 -4.342 1.00 90.25 219 ARG A C 1
ATOM 1642 O O . ARG A 1 219 ? 12.347 41.473 -4.477 1.00 90.25 219 ARG A O 1
ATOM 1649 N N . GLU A 1 220 ? 10.676 40.261 -5.359 1.00 91.56 220 GLU A N 1
ATOM 1650 C CA . GLU A 1 220 ? 11.139 40.345 -6.751 1.00 91.56 220 GLU A CA 1
ATOM 1651 C C . GLU A 1 220 ? 11.122 41.795 -7.277 1.00 91.56 220 GLU A C 1
ATOM 1653 O O . GLU A 1 220 ? 12.064 42.214 -7.952 1.00 91.56 220 GLU A O 1
ATOM 1658 N N . GLU A 1 221 ? 10.107 42.595 -6.928 1.00 92.06 221 GLU A N 1
ATOM 1659 C CA . GLU A 1 221 ? 10.066 44.029 -7.255 1.00 92.06 221 GLU A CA 1
ATOM 1660 C C . GLU A 1 221 ? 11.182 44.825 -6.567 1.00 92.06 221 GLU A C 1
ATOM 1662 O O . GLU A 1 221 ? 11.814 45.668 -7.210 1.00 92.06 221 GLU A O 1
ATOM 1667 N N . LEU A 1 222 ? 11.451 44.551 -5.286 1.00 90.81 222 LEU A N 1
ATOM 1668 C CA . LEU A 1 222 ? 12.526 45.198 -4.532 1.00 90.81 222 LEU A CA 1
ATOM 1669 C C . LEU A 1 222 ? 13.905 44.855 -5.112 1.00 90.81 222 LEU A C 1
ATOM 1671 O O . LEU A 1 222 ? 14.719 45.754 -5.327 1.00 90.81 222 LEU A O 1
ATOM 1675 N N . ASP A 1 223 ? 14.145 43.579 -5.420 1.00 91.38 223 ASP A N 1
ATOM 1676 C CA . ASP A 1 223 ? 15.390 43.116 -6.037 1.00 91.38 223 ASP A CA 1
ATOM 1677 C C . ASP A 1 223 ? 15.587 43.763 -7.425 1.00 91.38 223 ASP A C 1
ATOM 1679 O O . ASP A 1 223 ? 16.681 44.221 -7.760 1.00 91.38 223 ASP A O 1
ATOM 1683 N N . ALA A 1 224 ? 14.516 43.900 -8.215 1.00 89.88 224 ALA A N 1
ATOM 1684 C CA . ALA A 1 224 ? 14.556 44.581 -9.509 1.00 89.88 224 ALA A CA 1
ATOM 1685 C C . ALA A 1 224 ? 14.742 46.107 -9.401 1.00 89.88 224 ALA A C 1
ATOM 1687 O O . ALA A 1 224 ? 15.233 46.734 -10.343 1.00 89.88 224 ALA A O 1
ATOM 1688 N N . ALA A 1 225 ? 14.312 46.736 -8.305 1.00 88.69 225 ALA A N 1
ATOM 1689 C CA . ALA A 1 225 ? 14.561 48.152 -8.038 1.00 88.69 225 ALA A CA 1
ATOM 1690 C C . ALA A 1 225 ? 16.021 48.389 -7.626 1.00 88.69 225 ALA A C 1
ATOM 1692 O O . ALA A 1 225 ? 16.654 49.304 -8.145 1.00 88.69 225 ALA A O 1
ATOM 1693 N N . LEU A 1 226 ? 16.572 47.520 -6.772 1.00 86.38 226 LEU A N 1
ATOM 1694 C CA . LEU A 1 226 ? 17.978 47.552 -6.360 1.00 86.38 226 LEU A CA 1
ATOM 1695 C C . LEU A 1 226 ? 18.937 47.308 -7.529 1.00 86.38 226 LEU A C 1
ATOM 1697 O O . LEU A 1 226 ? 19.969 47.957 -7.601 1.00 86.38 226 LEU A O 1
ATOM 1701 N N . ALA A 1 227 ? 18.588 46.429 -8.471 1.00 84.62 227 ALA A N 1
ATOM 1702 C CA . ALA A 1 227 ? 19.403 46.182 -9.664 1.00 84.62 227 ALA A CA 1
ATOM 1703 C C . ALA A 1 227 ? 19.418 47.349 -10.675 1.00 84.62 227 ALA A C 1
ATOM 1705 O O . ALA A 1 227 ? 20.210 47.332 -11.616 1.00 84.62 227 ALA A O 1
ATOM 1706 N N . ARG A 1 228 ? 18.514 48.329 -10.526 1.00 83.75 228 ARG A N 1
ATOM 1707 C CA . ARG A 1 228 ? 18.416 49.530 -11.377 1.00 83.75 228 ARG A CA 1
ATOM 1708 C C . ARG A 1 228 ? 19.040 50.780 -10.742 1.00 83.75 228 ARG A C 1
ATOM 1710 O O . ARG A 1 228 ? 19.087 51.808 -11.417 1.00 83.75 228 ARG A O 1
ATOM 1717 N N . ALA A 1 229 ? 19.462 50.693 -9.482 1.00 66.62 229 ALA A N 1
ATOM 1718 C CA . ALA A 1 229 ? 20.174 51.735 -8.743 1.00 66.62 229 ALA A CA 1
ATOM 1719 C C . ALA A 1 229 ? 21.691 51.520 -8.838 1.00 66.62 229 ALA A C 1
ATOM 1721 O O . ALA A 1 229 ? 22.411 52.541 -8.868 1.00 66.62 229 ALA A O 1
#

pLDDT: mean 81.02, std 13.3, range [37.12, 95.69]

Organism: NCBI:txid1077150

InterPro domains:
  IPR001752 Kinesin motor domain [PF00225] (4-165)
  IPR001752 Kinesin motor domain [PR00380] (36-53)
  IPR001752 Kinesin motor domain [PR00380] (67-85)
  IPR001752 Kinesin motor domain [PR00380] (116-137)
  IPR001752 Kinesin motor domain [PS50067] (1-166)
  IPR001752 Kinesin motor domain [SM00129] (3-174)
  IPR019821 Kinesin motor domain, conserved site [PS00411] (66-77)
  IPR027417 P-loop containing nucleoside triphosphate hydrolase [SSF52540] (3-179)
  IPR027640 Kinesin-like protein [PTHR47972] (12-200)
  IPR036961 Kinesin motor domain superfamily [G3DSA:3.40.850.10] (1-211)